Protein AF-A0A7S2I308-F1 (afdb_monomer_lite)

InterPro domains:
  IPR044669 Voltage-dependent anion channel-forming protein YneE/VCCN1/2-like [PF25539] (16-172)
  IPR044669 Voltage-dependent anion channel-forming protein YneE/VCCN1/2-like [PTHR33281] (12-213)

Structure (mmCIF, N/CA/C/O backbone):
data_AF-A0A7S2I308-F1
#
_entry.id   AF-A0A7S2I308-F1
#
loop_
_atom_site.group_PDB
_atom_site.id
_atom_site.type_symbol
_atom_site.label_atom_id
_atom_site.label_alt_id
_atom_site.label_comp_id
_atom_site.label_asym_id
_atom_site.label_entity_id
_atom_site.label_seq_id
_atom_site.pdbx_PDB_ins_code
_atom_site.Cartn_x
_atom_site.Cartn_y
_atom_site.Cartn_z
_atom_site.occupancy
_atom_site.B_iso_or_equiv
_atom_site.auth_seq_id
_atom_site.auth_comp_id
_atom_site.auth_asym_id
_atom_site.auth_atom_id
_atom_site.pdbx_PDB_model_num
ATOM 1 N N . GLY A 1 1 ? 11.525 -34.090 23.562 1.00 34.00 1 GLY A N 1
ATOM 2 C CA . GLY A 1 1 ? 12.255 -32.935 23.006 1.00 34.00 1 GLY A CA 1
ATOM 3 C C . GLY A 1 1 ? 11.486 -32.414 21.819 1.00 34.00 1 GLY A C 1
ATOM 4 O O . GLY A 1 1 ? 11.446 -33.087 20.801 1.00 34.00 1 GLY A O 1
ATOM 5 N N . ASN A 1 2 ? 10.771 -31.303 21.991 1.00 32.50 2 ASN A N 1
ATOM 6 C CA . ASN A 1 2 ? 9.805 -30.815 21.013 1.00 32.50 2 ASN A CA 1
ATOM 7 C C . ASN A 1 2 ? 10.518 -29.927 19.987 1.00 32.50 2 ASN A C 1
ATOM 9 O O . ASN A 1 2 ? 11.121 -28.916 20.347 1.00 32.50 2 ASN A O 1
ATOM 13 N N . ALA A 1 3 ? 10.482 -30.349 18.725 1.00 35.84 3 ALA A N 1
ATOM 14 C CA . ALA A 1 3 ? 11.092 -29.663 17.601 1.00 35.84 3 ALA A CA 1
ATOM 15 C C . ALA A 1 3 ? 10.511 -28.249 17.472 1.00 35.84 3 ALA A C 1
ATOM 17 O O . ALA A 1 3 ? 9.335 -28.055 17.156 1.00 35.84 3 ALA A O 1
ATOM 18 N N . ALA A 1 4 ? 11.359 -27.256 17.726 1.00 41.41 4 ALA A N 1
ATOM 19 C CA . ALA A 1 4 ? 11.056 -25.859 17.502 1.00 41.41 4 ALA A CA 1
ATOM 20 C C . ALA A 1 4 ? 10.667 -25.653 16.029 1.00 41.41 4 ALA A C 1
ATOM 22 O O . ALA A 1 4 ? 11.507 -25.709 15.129 1.00 41.41 4 ALA A O 1
ATOM 23 N N . LYS A 1 5 ? 9.377 -25.392 15.792 1.00 41.53 5 LYS A N 1
ATOM 24 C CA . LYS A 1 5 ? 8.867 -24.747 14.579 1.00 41.53 5 LYS A CA 1
ATOM 25 C C . LYS A 1 5 ? 9.616 -23.422 14.416 1.00 41.53 5 LYS A C 1
ATOM 27 O O . LYS A 1 5 ? 9.233 -22.404 14.987 1.00 41.53 5 LYS A O 1
ATOM 32 N N . LYS A 1 6 ? 10.714 -23.439 13.657 1.00 41.88 6 LYS A N 1
ATOM 33 C CA . LYS A 1 6 ? 11.374 -22.228 13.170 1.00 41.88 6 LYS A CA 1
ATOM 34 C C . LYS A 1 6 ? 10.398 -21.532 12.231 1.00 41.88 6 LYS A C 1
ATOM 36 O O . LYS A 1 6 ? 10.214 -21.926 11.082 1.00 41.88 6 LYS A O 1
ATOM 41 N N . ASN A 1 7 ? 9.742 -20.510 12.760 1.00 39.44 7 ASN A N 1
ATOM 42 C CA . ASN A 1 7 ? 9.013 -19.529 11.982 1.00 39.44 7 ASN A CA 1
ATOM 43 C C . ASN A 1 7 ? 10.009 -18.910 10.991 1.00 39.44 7 ASN A C 1
ATOM 45 O O . ASN A 1 7 ? 10.912 -18.182 11.396 1.00 39.44 7 ASN A O 1
ATOM 49 N N . ASN A 1 8 ? 9.874 -19.240 9.704 1.00 42.00 8 ASN A N 1
ATOM 50 C CA . ASN A 1 8 ? 10.641 -18.664 8.596 1.00 42.00 8 ASN A CA 1
ATOM 51 C C . ASN A 1 8 ? 10.248 -17.192 8.375 1.00 42.00 8 ASN A C 1
ATOM 53 O O . ASN A 1 8 ? 9.731 -16.819 7.324 1.00 42.00 8 ASN A O 1
ATOM 57 N N . PHE A 1 9 ? 10.483 -16.338 9.368 1.00 43.41 9 PHE A N 1
ATOM 58 C CA . PHE A 1 9 ? 10.532 -14.903 9.151 1.00 43.41 9 PHE A CA 1
ATOM 59 C C . PHE A 1 9 ? 11.910 -14.604 8.555 1.00 43.41 9 PHE A C 1
ATOM 61 O O . PHE A 1 9 ? 12.908 -14.518 9.267 1.00 43.41 9 PHE A O 1
ATOM 68 N N . LYS A 1 10 ? 11.989 -14.560 7.220 1.00 55.00 10 LYS A N 1
ATOM 69 C CA . LYS A 1 10 ? 13.212 -14.188 6.500 1.00 55.00 10 LYS A CA 1
ATOM 70 C C . LYS A 1 10 ? 13.499 -12.707 6.752 1.00 55.00 10 LYS A C 1
ATOM 72 O O . LYS A 1 10 ? 13.034 -11.849 6.010 1.00 55.00 10 LYS A O 1
ATOM 77 N N . GLY A 1 11 ? 14.239 -12.428 7.821 1.00 51.34 11 GLY A N 1
ATOM 78 C CA . GLY A 1 11 ? 14.855 -11.126 8.048 1.00 51.34 11 GLY A CA 1
ATOM 79 C C . GLY A 1 11 ? 15.839 -10.805 6.923 1.00 51.34 11 GLY A C 1
ATOM 80 O O . GLY A 1 11 ? 16.519 -11.695 6.406 1.00 51.34 11 GLY A O 1
ATOM 81 N N . TYR A 1 12 ? 15.881 -9.538 6.520 1.00 53.44 12 TYR A N 1
ATOM 82 C CA . TYR A 1 12 ? 16.813 -9.029 5.521 1.00 53.44 12 TYR A CA 1
ATOM 83 C C . TYR A 1 12 ? 18.257 -9.274 5.991 1.00 53.44 12 TYR A C 1
ATOM 85 O O . TYR A 1 12 ? 18.688 -8.738 7.008 1.00 53.44 12 TYR A O 1
ATOM 93 N N . SER A 1 13 ? 18.997 -10.127 5.280 1.00 57.09 13 SER A N 1
ATOM 94 C CA . SER A 1 13 ? 20.415 -10.369 5.551 1.00 57.09 13 SER A CA 1
ATOM 95 C C . SER A 1 13 ? 21.241 -9.338 4.784 1.00 57.09 13 SER A C 1
ATOM 97 O O . SER A 1 13 ? 21.327 -9.406 3.558 1.00 57.09 13 SER A O 1
ATOM 99 N N . HIS A 1 14 ? 21.855 -8.392 5.500 1.00 63.22 14 HIS A N 1
ATOM 100 C CA . HIS A 1 14 ? 22.685 -7.327 4.917 1.00 63.22 14 HIS A CA 1
ATOM 101 C C . HIS A 1 14 ? 23.893 -7.853 4.116 1.00 63.22 14 HIS A C 1
ATOM 103 O O . HIS A 1 14 ? 24.395 -7.144 3.251 1.00 63.22 14 HIS A O 1
ATOM 109 N N . GLY A 1 15 ? 24.334 -9.095 4.360 1.00 73.06 15 GLY A N 1
ATOM 110 C CA . GLY A 1 15 ? 25.498 -9.691 3.691 1.00 73.06 15 GLY A CA 1
ATOM 111 C C . GLY A 1 15 ? 25.221 -10.323 2.323 1.00 73.06 15 GLY A C 1
ATOM 112 O O . GLY A 1 15 ? 26.154 -10.522 1.558 1.00 73.06 15 GLY A O 1
ATOM 113 N N . ASN A 1 16 ? 23.959 -10.613 1.979 1.00 72.44 16 ASN A N 1
ATOM 114 C CA . ASN A 1 16 ? 23.612 -11.423 0.802 1.00 72.44 16 ASN A CA 1
ATOM 115 C C . ASN A 1 16 ? 22.559 -10.748 -0.095 1.00 72.44 16 ASN A C 1
ATOM 117 O O . ASN A 1 16 ? 21.581 -11.385 -0.503 1.00 72.44 16 ASN A O 1
ATOM 121 N N . TRP A 1 17 ? 22.754 -9.469 -0.439 1.00 74.69 17 TRP A N 1
ATOM 122 C CA . TRP A 1 17 ? 21.836 -8.695 -1.296 1.00 74.69 17 TRP A CA 1
ATOM 123 C C . TRP A 1 17 ? 21.507 -9.405 -2.624 1.00 74.69 17 TRP A C 1
ATOM 125 O O . TRP A 1 17 ? 20.368 -9.367 -3.090 1.00 74.69 17 TRP A O 1
ATOM 135 N N . PHE A 1 18 ? 22.466 -10.151 -3.179 1.00 74.00 18 PHE A N 1
ATOM 136 C CA . PHE A 1 18 ? 22.312 -10.908 -4.423 1.00 74.00 18 PHE A CA 1
ATOM 137 C C . PHE A 1 18 ? 21.207 -11.980 -4.350 1.00 74.00 18 PHE A C 1
ATOM 139 O O . PHE A 1 18 ? 20.508 -12.256 -5.327 1.00 74.00 18 PHE A O 1
ATOM 146 N N . THR A 1 19 ? 20.982 -12.562 -3.167 1.00 70.88 19 THR A N 1
ATOM 147 C CA . THR A 1 19 ? 19.913 -13.552 -2.963 1.00 70.88 19 THR A CA 1
ATOM 148 C C . THR A 1 19 ? 18.521 -12.918 -2.973 1.00 70.88 19 THR A C 1
ATOM 150 O O . THR A 1 19 ? 17.576 -13.532 -3.475 1.00 70.88 19 THR A O 1
ATOM 153 N N . SER A 1 20 ? 18.398 -11.678 -2.489 1.00 73.12 20 SER A N 1
ATOM 154 C CA . SER A 1 20 ? 17.163 -10.886 -2.541 1.00 73.12 20 SER A CA 1
ATOM 155 C C . SER A 1 20 ? 16.833 -10.477 -3.975 1.00 73.12 20 SER A C 1
ATOM 157 O O . SER A 1 20 ? 15.694 -10.621 -4.419 1.00 73.12 20 SER A O 1
ATOM 159 N N . VAL A 1 21 ? 17.852 -10.063 -4.731 1.00 71.75 21 VAL A N 1
ATOM 160 C CA . VAL A 1 21 ? 17.753 -9.723 -6.157 1.00 71.75 21 VAL A CA 1
ATOM 161 C C . VAL A 1 21 ? 17.217 -10.909 -6.959 1.00 71.75 21 VAL A C 1
ATOM 163 O O . VAL A 1 21 ? 16.192 -10.793 -7.629 1.00 71.75 21 VAL A O 1
ATOM 166 N N . ARG A 1 22 ? 17.803 -12.101 -6.793 1.00 68.75 22 ARG A N 1
ATOM 167 C CA . ARG A 1 22 ? 17.329 -13.332 -7.452 1.00 68.75 22 ARG A CA 1
ATOM 168 C C . ARG A 1 22 ? 15.869 -13.689 -7.133 1.00 68.75 22 ARG A C 1
ATOM 170 O O . ARG A 1 22 ? 15.250 -14.421 -7.900 1.00 68.75 22 ARG A O 1
ATOM 177 N N . TRP A 1 23 ? 15.310 -13.207 -6.023 1.00 65.31 23 TRP A N 1
ATOM 178 C CA . TRP A 1 23 ? 13.914 -13.446 -5.642 1.00 65.31 23 TRP A CA 1
ATOM 179 C C . TRP A 1 23 ? 12.935 -12.468 -6.296 1.00 65.31 23 TRP A C 1
ATOM 181 O O . TRP A 1 23 ? 11.872 -12.894 -6.746 1.00 65.31 23 TRP A O 1
ATOM 191 N N . ILE A 1 24 ? 13.311 -11.189 -6.403 1.00 67.31 24 ILE A N 1
ATOM 192 C CA . ILE A 1 24 ? 12.550 -10.157 -7.135 1.00 67.31 24 ILE A CA 1
ATOM 193 C C . ILE A 1 24 ? 12.378 -10.575 -8.601 1.00 67.31 24 ILE A C 1
ATOM 195 O O . ILE A 1 24 ? 11.322 -10.399 -9.204 1.00 67.31 24 ILE A O 1
ATOM 199 N N . PHE A 1 25 ? 13.394 -11.244 -9.134 1.00 64.31 25 PHE A N 1
ATOM 200 C CA . PHE A 1 25 ? 13.426 -11.757 -10.489 1.00 64.31 25 PHE A CA 1
ATOM 201 C C . PHE A 1 25 ? 12.743 -13.129 -10.686 1.00 64.31 25 PHE A C 1
ATOM 203 O O . PHE A 1 25 ? 12.893 -13.732 -11.733 1.00 64.31 25 PHE A O 1
ATOM 210 N N . LYS A 1 26 ? 11.962 -13.683 -9.750 1.00 62.28 26 LYS A N 1
ATOM 211 C CA . LYS A 1 26 ? 11.256 -14.965 -10.008 1.00 62.28 26 LYS A CA 1
ATOM 212 C C . LYS A 1 26 ? 9.943 -14.847 -10.800 1.00 62.28 26 LYS A C 1
ATOM 214 O O . LYS A 1 26 ? 9.361 -15.873 -11.137 1.00 62.28 26 LYS A O 1
ATOM 219 N N . GLY A 1 27 ? 9.457 -13.636 -11.072 1.00 67.31 27 GLY A N 1
ATOM 220 C CA . GLY A 1 27 ? 8.203 -13.405 -11.805 1.00 67.31 27 GLY A CA 1
ATOM 221 C C . GLY A 1 27 ? 8.366 -13.273 -13.325 1.00 67.31 27 GLY A C 1
ATOM 222 O O . GLY A 1 27 ? 9.480 -13.225 -13.843 1.00 67.31 27 GLY A O 1
ATOM 223 N N . ALA A 1 28 ? 7.241 -13.106 -14.032 1.00 65.12 28 ALA A N 1
ATOM 224 C CA . ALA A 1 28 ? 7.176 -12.851 -15.482 1.00 65.12 28 ALA A CA 1
ATOM 225 C C . ALA A 1 28 ? 7.994 -11.621 -15.951 1.00 65.12 28 ALA A C 1
ATOM 227 O O . ALA A 1 28 ? 8.351 -11.500 -17.123 1.00 65.12 28 ALA A O 1
ATOM 228 N N . GLY A 1 29 ? 8.341 -10.713 -15.032 1.00 69.56 29 GLY A N 1
ATOM 229 C CA . GLY A 1 29 ? 9.236 -9.588 -15.314 1.00 69.56 29 GLY A CA 1
ATOM 230 C C . GLY A 1 29 ? 10.674 -10.009 -15.639 1.00 69.56 29 GLY A C 1
ATOM 231 O O . GLY A 1 29 ? 11.309 -9.374 -16.475 1.00 69.56 29 GLY A O 1
ATOM 232 N N . LEU A 1 30 ? 11.187 -11.100 -15.053 1.00 73.81 30 LEU A N 1
ATOM 233 C CA . LEU A 1 30 ? 12.527 -11.593 -15.393 1.00 73.81 30 LEU A CA 1
ATOM 234 C C . LEU A 1 30 ? 12.551 -12.214 -16.782 1.00 73.81 30 LEU A C 1
ATOM 236 O O . LEU A 1 30 ? 13.504 -11.986 -17.517 1.00 73.81 30 LEU A O 1
ATOM 240 N N . THR A 1 31 ? 11.519 -12.969 -17.162 1.00 76.50 31 THR A N 1
ATOM 241 C CA . THR A 1 31 ? 11.445 -13.518 -18.520 1.00 76.50 31 THR A CA 1
ATOM 242 C C . THR A 1 31 ? 11.446 -12.394 -19.551 1.00 76.50 31 THR A C 1
ATOM 244 O O . THR A 1 31 ? 12.198 -12.471 -20.512 1.00 76.50 31 THR A O 1
ATOM 247 N N . ALA A 1 32 ? 10.715 -11.301 -19.311 1.00 80.12 32 ALA A N 1
ATOM 248 C CA . ALA A 1 32 ? 10.757 -10.131 -20.186 1.00 80.12 32 ALA A CA 1
ATOM 249 C C . ALA A 1 32 ? 12.148 -9.469 -20.216 1.00 80.12 32 ALA A C 1
ATOM 251 O O . ALA A 1 32 ? 12.656 -9.166 -21.290 1.00 80.12 32 ALA A O 1
ATOM 252 N N . PHE A 1 33 ? 12.797 -9.295 -19.060 1.00 84.44 33 PHE A N 1
ATOM 253 C CA . PHE A 1 33 ? 14.132 -8.693 -18.984 1.00 84.44 33 PHE A CA 1
ATOM 254 C C . PHE A 1 33 ? 15.206 -9.541 -19.682 1.00 84.44 33 PHE A C 1
ATOM 256 O O . PHE A 1 33 ? 16.031 -9.004 -20.414 1.00 84.44 33 PHE A O 1
ATOM 263 N N . ILE A 1 34 ? 15.169 -10.867 -19.507 1.00 85.88 34 ILE A N 1
ATOM 264 C CA . ILE A 1 34 ? 16.072 -11.802 -20.193 1.00 85.88 34 ILE A CA 1
ATOM 265 C C . ILE A 1 34 ? 15.831 -11.763 -21.702 1.00 85.88 34 ILE A C 1
ATOM 267 O O . ILE A 1 34 ? 16.797 -11.731 -22.453 1.00 85.88 34 ILE A O 1
ATOM 271 N N . LEU A 1 35 ? 14.573 -11.738 -22.153 1.00 86.81 35 LEU A N 1
ATOM 272 C CA . LEU A 1 35 ? 14.248 -11.678 -23.581 1.00 86.81 35 LEU A CA 1
ATOM 273 C C . LEU A 1 35 ? 14.733 -10.374 -24.224 1.00 86.81 35 LEU A C 1
ATOM 275 O O . LEU A 1 35 ? 15.360 -10.417 -25.278 1.00 86.81 35 LEU A O 1
ATOM 279 N N . VAL A 1 36 ? 14.501 -9.227 -23.577 1.00 88.94 36 VAL A N 1
ATOM 280 C CA . VAL A 1 36 ? 15.001 -7.929 -24.057 1.00 88.94 36 VAL A CA 1
ATOM 281 C C . VAL A 1 36 ? 16.530 -7.908 -24.051 1.00 88.94 36 VAL A C 1
ATOM 283 O O . VAL A 1 36 ? 17.137 -7.509 -25.040 1.00 88.94 36 VAL A O 1
ATOM 286 N N . GLY A 1 37 ? 17.162 -8.394 -22.979 1.00 89.88 37 GLY A N 1
ATOM 287 C CA . GLY A 1 37 ? 18.619 -8.490 -22.891 1.00 89.88 37 GLY A CA 1
ATOM 288 C C . GLY A 1 37 ? 19.222 -9.399 -23.966 1.00 89.88 37 GLY A C 1
ATOM 289 O O . GLY A 1 37 ? 20.216 -9.033 -24.587 1.00 89.88 37 GLY A O 1
ATOM 290 N N . ALA A 1 38 ? 18.600 -10.548 -24.237 1.00 91.19 38 ALA A N 1
ATOM 291 C CA . ALA A 1 38 ? 19.016 -11.469 -25.291 1.00 91.19 38 ALA A CA 1
ATOM 292 C C . ALA A 1 38 ? 18.856 -10.854 -26.687 1.00 91.19 38 ALA A C 1
ATOM 294 O O . ALA A 1 38 ? 19.737 -11.021 -27.524 1.00 91.19 38 ALA A O 1
ATOM 295 N N . LEU A 1 39 ? 17.774 -10.108 -26.928 1.00 93.00 39 LEU A N 1
ATOM 296 C CA . LEU A 1 39 ? 17.555 -9.393 -28.185 1.00 93.00 39 LEU A CA 1
ATOM 297 C C . LEU A 1 39 ? 18.613 -8.309 -28.409 1.00 93.00 39 LEU A C 1
ATOM 299 O O . LEU A 1 39 ? 19.152 -8.209 -29.508 1.00 93.00 39 LEU A O 1
ATOM 303 N N . VAL A 1 40 ? 18.949 -7.533 -27.374 1.00 92.69 40 VAL A N 1
ATOM 304 C CA . VAL A 1 40 ? 20.021 -6.529 -27.446 1.0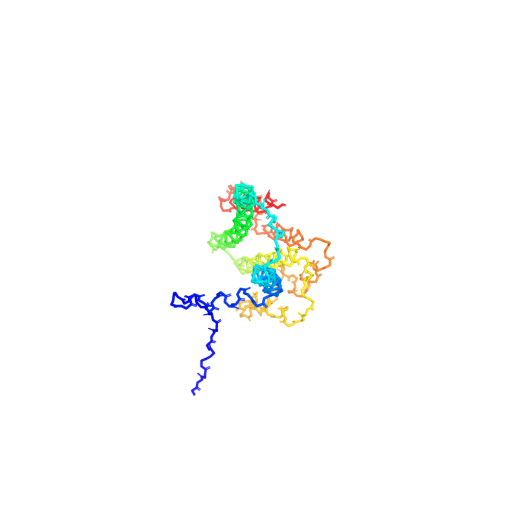0 92.69 40 VAL A CA 1
ATOM 305 C C . VAL A 1 40 ? 21.363 -7.204 -27.712 1.00 92.69 40 VAL A C 1
ATOM 307 O O . VAL A 1 40 ? 22.065 -6.802 -28.631 1.00 92.69 40 VAL A O 1
ATOM 310 N N . ALA A 1 41 ? 21.697 -8.268 -26.977 1.00 92.69 41 ALA A N 1
ATOM 311 C CA . ALA A 1 41 ? 22.933 -9.015 -27.198 1.00 92.69 41 ALA A CA 1
ATOM 312 C C . ALA A 1 41 ? 23.007 -9.597 -28.621 1.00 92.69 41 ALA A C 1
ATOM 314 O O . ALA A 1 41 ? 24.058 -9.532 -29.259 1.00 92.69 41 ALA A O 1
ATOM 315 N N . TYR A 1 42 ? 21.891 -10.113 -29.141 1.00 93.56 42 TYR A N 1
ATOM 316 C CA . TYR A 1 42 ? 21.788 -10.603 -30.513 1.00 93.56 42 TYR A CA 1
ATOM 317 C C . TYR A 1 42 ? 22.023 -9.483 -31.535 1.00 93.56 42 TYR A C 1
ATOM 319 O O . TYR A 1 42 ? 22.846 -9.649 -32.434 1.00 93.56 42 TYR A O 1
ATOM 327 N N . ALA A 1 43 ? 21.379 -8.324 -31.366 1.00 89.44 43 ALA A N 1
ATOM 328 C CA . ALA A 1 43 ? 21.561 -7.163 -32.234 1.00 89.44 43 ALA A CA 1
ATOM 329 C C . ALA A 1 43 ? 23.014 -6.656 -32.226 1.00 89.44 43 ALA A C 1
ATOM 331 O O . ALA A 1 43 ? 23.594 -6.459 -33.290 1.00 89.44 43 ALA A O 1
ATOM 332 N N . THR A 1 44 ? 23.638 -6.528 -31.049 1.00 88.38 44 THR A N 1
ATOM 333 C CA . THR A 1 44 ? 25.054 -6.146 -30.932 1.00 88.38 44 THR A CA 1
ATOM 334 C C . THR A 1 44 ? 25.966 -7.162 -31.617 1.00 88.38 44 THR A C 1
ATOM 336 O O . THR A 1 44 ? 26.878 -6.781 -32.344 1.00 88.38 44 THR A O 1
ATOM 339 N N . THR A 1 45 ? 25.706 -8.460 -31.435 1.00 89.25 45 THR A N 1
ATOM 340 C CA . THR A 1 45 ? 26.499 -9.520 -32.077 1.00 89.25 45 THR A CA 1
ATOM 341 C C . THR A 1 45 ? 26.393 -9.457 -33.602 1.00 89.25 45 THR A C 1
ATOM 343 O O . THR A 1 45 ? 27.402 -9.593 -34.287 1.00 89.25 45 THR A O 1
ATOM 346 N N . LEU A 1 46 ? 25.198 -9.200 -34.146 1.00 87.31 46 LEU A N 1
ATOM 347 C CA . LEU A 1 46 ? 25.007 -9.016 -35.587 1.00 87.31 46 LEU A CA 1
ATOM 348 C C . LEU A 1 46 ? 25.781 -7.809 -36.126 1.00 87.31 46 LEU A C 1
ATOM 350 O O . LEU A 1 46 ? 26.410 -7.926 -37.174 1.00 87.31 46 LEU A O 1
ATOM 354 N N . VAL A 1 47 ? 25.763 -6.680 -35.412 1.00 85.19 47 VAL A N 1
ATOM 355 C CA . VAL A 1 47 ? 26.524 -5.480 -35.799 1.00 85.19 47 VAL A CA 1
ATOM 356 C C . VAL A 1 47 ? 28.023 -5.787 -35.851 1.00 85.19 47 VAL A C 1
ATOM 358 O O . VAL A 1 47 ? 28.659 -5.497 -36.860 1.00 85.19 47 VAL A O 1
ATOM 361 N N . LEU A 1 48 ? 28.564 -6.463 -34.830 1.00 85.44 48 LEU A N 1
ATOM 362 C CA . LEU A 1 48 ? 29.975 -6.870 -34.803 1.00 85.44 48 LEU A CA 1
ATOM 363 C C . LEU A 1 48 ? 30.338 -7.811 -35.964 1.00 85.44 48 LEU A C 1
ATOM 365 O O . LEU A 1 48 ? 31.399 -7.673 -36.566 1.00 85.44 48 LEU A O 1
ATOM 369 N N . ILE A 1 49 ? 29.461 -8.762 -36.306 1.00 86.81 49 ILE A N 1
ATOM 370 C CA . ILE A 1 49 ? 29.680 -9.682 -37.435 1.00 86.81 49 ILE A CA 1
ATOM 371 C C . ILE A 1 49 ? 29.702 -8.921 -38.771 1.00 86.81 49 ILE A C 1
ATOM 373 O O . ILE A 1 49 ? 30.563 -9.187 -39.607 1.00 86.81 49 ILE A O 1
ATOM 377 N N . VAL A 1 50 ? 28.787 -7.967 -38.975 1.00 84.31 50 VAL A N 1
ATOM 378 C CA . VAL A 1 50 ? 28.739 -7.135 -40.193 1.00 84.31 50 VAL A CA 1
ATOM 379 C C . VAL A 1 50 ? 29.992 -6.265 -40.325 1.00 84.31 50 VAL A C 1
ATOM 381 O O . VAL A 1 50 ? 30.519 -6.126 -41.429 1.00 84.31 50 VAL A O 1
ATOM 384 N N . GLU A 1 51 ? 30.500 -5.735 -39.211 1.00 80.06 51 GLU A N 1
ATOM 385 C CA . GLU A 1 51 ? 31.725 -4.931 -39.177 1.00 80.06 51 GLU A CA 1
ATOM 386 C C . GLU A 1 51 ? 32.969 -5.759 -39.548 1.00 80.06 51 GLU A C 1
ATOM 388 O O . GLU A 1 51 ? 33.795 -5.308 -40.339 1.00 80.06 51 GLU A O 1
ATOM 393 N N . ILE A 1 52 ? 33.065 -7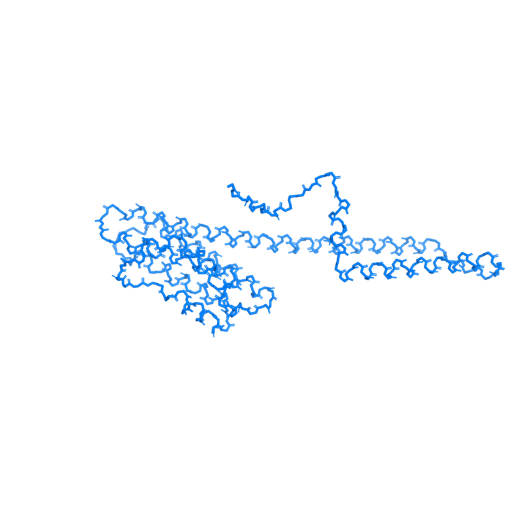.010 -39.075 1.00 82.25 52 ILE A N 1
ATOM 394 C CA . ILE A 1 52 ? 34.170 -7.932 -39.409 1.00 82.25 52 ILE A CA 1
ATOM 395 C C . ILE A 1 52 ? 34.137 -8.369 -40.884 1.00 82.25 52 ILE A C 1
ATOM 397 O O . ILE A 1 52 ? 35.189 -8.549 -41.494 1.00 82.25 52 ILE A O 1
ATOM 401 N N . ILE A 1 53 ? 32.947 -8.539 -41.473 1.00 82.75 53 ILE A N 1
ATOM 402 C CA . ILE A 1 53 ? 32.776 -8.963 -42.878 1.00 82.75 53 ILE A CA 1
ATOM 403 C C . ILE A 1 53 ? 33.118 -7.826 -43.869 1.00 82.75 53 ILE A C 1
ATOM 405 O O . ILE A 1 53 ? 33.243 -8.069 -45.068 1.00 82.75 53 ILE A O 1
ATOM 409 N N . GLY A 1 54 ? 33.341 -6.596 -43.389 1.00 70.75 54 GLY A N 1
ATOM 410 C CA . GLY A 1 54 ? 33.817 -5.486 -44.219 1.00 70.75 54 GLY A CA 1
ATOM 411 C C . GLY A 1 54 ? 32.759 -4.929 -45.174 1.00 70.75 54 GLY A C 1
ATOM 412 O O . GLY A 1 54 ? 33.095 -4.374 -46.217 1.00 70.75 54 GLY A O 1
ATOM 413 N N . ALA A 1 55 ? 31.471 -5.075 -44.847 1.00 66.00 55 ALA A N 1
ATOM 414 C CA . ALA A 1 55 ? 30.401 -4.471 -45.632 1.00 66.00 55 ALA A CA 1
ATOM 415 C C . ALA A 1 55 ? 30.471 -2.935 -45.510 1.00 66.00 55 ALA A C 1
ATOM 417 O O . ALA A 1 55 ? 30.082 -2.370 -44.493 1.00 66.00 55 ALA A O 1
ATOM 418 N N . GLU A 1 56 ? 30.943 -2.250 -46.556 1.00 60.38 56 GLU A N 1
ATOM 419 C CA . GLU A 1 56 ? 31.209 -0.796 -46.605 1.00 60.38 56 GLU A CA 1
ATOM 420 C C . GLU A 1 56 ? 29.998 0.137 -46.371 1.00 60.38 56 GLU A C 1
ATOM 422 O O . GLU A 1 56 ? 30.115 1.357 -46.483 1.00 60.38 56 GLU A O 1
ATOM 427 N N . LYS A 1 57 ? 28.818 -0.375 -46.007 1.00 59.69 57 LYS A N 1
ATOM 428 C CA . LYS A 1 57 ? 27.682 0.475 -45.627 1.00 59.69 57 LYS A CA 1
ATOM 429 C C . LYS A 1 57 ? 27.805 0.913 -44.170 1.00 59.69 57 LYS A C 1
ATOM 431 O O . LYS A 1 57 ? 27.121 0.394 -43.290 1.00 59.69 57 LYS A O 1
ATOM 436 N N . ARG A 1 58 ? 28.649 1.920 -43.936 1.00 57.22 58 ARG A N 1
ATOM 437 C CA . ARG A 1 58 ? 28.613 2.726 -42.710 1.00 57.22 58 ARG A CA 1
ATOM 438 C C . ARG A 1 58 ? 27.303 3.507 -42.685 1.00 57.22 58 ARG A C 1
ATOM 440 O O . ARG A 1 58 ? 27.129 4.481 -43.409 1.00 57.22 58 ARG A O 1
ATOM 447 N N . VAL A 1 59 ? 26.349 3.041 -41.889 1.00 62.50 59 VAL A N 1
ATOM 448 C CA . VAL A 1 59 ? 25.246 3.893 -41.446 1.00 62.50 59 VAL A CA 1
ATOM 449 C C . VAL A 1 59 ? 25.802 4.680 -40.267 1.00 62.50 59 VAL A C 1
ATOM 451 O O . VAL A 1 59 ? 25.789 4.188 -39.141 1.00 62.50 59 VAL A O 1
ATOM 454 N N . ASP A 1 60 ? 26.353 5.862 -40.538 1.00 66.19 60 ASP A N 1
ATOM 455 C CA . ASP A 1 60 ? 26.807 6.778 -39.492 1.00 66.19 60 ASP A CA 1
ATOM 456 C C . ASP A 1 60 ? 25.574 7.335 -38.769 1.00 66.19 60 ASP A C 1
ATOM 458 O O . ASP A 1 60 ? 24.979 8.343 -39.148 1.00 66.19 60 ASP A O 1
ATOM 462 N N . LEU A 1 61 ? 25.133 6.608 -37.745 1.00 68.75 61 LEU A N 1
ATOM 463 C CA . LEU A 1 61 ? 24.224 7.137 -36.742 1.00 68.75 61 LEU A CA 1
ATOM 464 C C . LEU A 1 61 ? 25.041 8.054 -35.842 1.00 68.75 61 LEU A C 1
ATOM 466 O O . LEU A 1 61 ? 25.905 7.593 -35.096 1.00 68.75 61 LEU A O 1
ATOM 470 N N . ASP A 1 62 ? 24.759 9.348 -35.924 1.00 80.56 62 ASP A N 1
ATOM 471 C CA . ASP A 1 62 ? 25.421 10.326 -35.081 1.00 80.56 62 ASP A CA 1
ATOM 472 C C . ASP A 1 62 ? 25.155 10.018 -33.597 1.00 80.56 62 ASP A C 1
ATOM 474 O O . ASP A 1 62 ? 24.011 9.830 -33.157 1.00 80.56 62 ASP A O 1
ATOM 478 N N . THR A 1 63 ? 26.233 9.918 -32.822 1.00 84.69 63 THR A N 1
ATOM 479 C CA . THR A 1 63 ? 26.171 9.530 -31.405 1.00 84.69 63 THR A CA 1
ATOM 480 C C . THR A 1 63 ? 25.421 10.586 -30.592 1.00 84.69 63 THR A C 1
ATOM 482 O O . THR A 1 63 ? 24.730 10.245 -29.626 1.00 84.69 63 THR A O 1
ATOM 485 N N . ASP A 1 64 ? 25.452 11.841 -31.041 1.00 87.81 64 ASP A N 1
ATOM 486 C CA . ASP A 1 64 ? 24.767 12.968 -30.411 1.00 87.81 64 ASP A CA 1
ATOM 487 C C . ASP A 1 64 ? 23.247 12.760 -30.346 1.00 87.81 64 ASP A C 1
ATOM 489 O O . ASP A 1 64 ? 22.616 13.035 -29.319 1.00 87.81 64 ASP A O 1
ATOM 493 N N . VAL A 1 65 ? 22.652 12.168 -31.389 1.00 88.88 65 VAL A N 1
ATOM 494 C CA . VAL A 1 65 ? 21.216 11.838 -31.411 1.00 88.88 65 VAL A CA 1
ATOM 495 C C . VAL A 1 65 ? 20.887 10.777 -30.359 1.00 88.88 65 VAL A C 1
ATOM 497 O O . VAL A 1 65 ? 19.885 10.888 -29.648 1.00 88.88 65 VAL A O 1
ATOM 500 N N . SER A 1 66 ? 21.745 9.765 -30.209 1.00 87.94 66 SER A N 1
ATOM 501 C CA . SER A 1 66 ? 21.555 8.694 -29.221 1.00 87.94 66 SER A CA 1
ATOM 502 C C . SER A 1 66 ? 21.685 9.208 -27.785 1.00 87.94 66 SER A C 1
ATOM 504 O O . SER A 1 66 ? 20.893 8.822 -26.921 1.00 87.94 66 SER A O 1
ATOM 506 N N . ILE A 1 67 ? 22.633 10.116 -27.527 1.00 93.19 67 ILE A N 1
ATOM 507 C CA . ILE A 1 67 ? 22.811 10.757 -26.216 1.00 93.19 67 ILE A CA 1
ATOM 508 C C . ILE A 1 67 ? 21.597 11.630 -25.880 1.00 93.19 67 ILE A C 1
ATOM 510 O O . ILE A 1 67 ? 21.064 11.529 -24.773 1.00 93.19 67 ILE A O 1
ATOM 514 N N . GLY A 1 68 ? 21.114 12.436 -26.832 1.00 94.31 68 GLY A N 1
ATOM 515 C CA . GLY A 1 68 ? 19.922 13.267 -26.649 1.00 94.31 68 GLY A CA 1
ATOM 516 C C . GLY A 1 68 ? 18.676 12.437 -26.326 1.00 94.31 68 GLY A C 1
ATOM 517 O O . GLY A 1 68 ? 17.990 12.698 -25.335 1.00 94.31 68 GLY A O 1
ATOM 518 N N . LEU A 1 69 ? 18.424 11.376 -27.101 1.00 93.50 69 LEU A N 1
ATOM 519 C CA . LEU A 1 69 ? 17.303 10.460 -26.862 1.00 93.50 69 LEU A CA 1
ATOM 520 C C . LEU A 1 69 ? 17.428 9.726 -25.520 1.00 93.50 69 LEU A C 1
ATOM 522 O O . LEU A 1 69 ? 16.444 9.626 -24.781 1.00 93.50 69 LEU A O 1
ATOM 526 N N . GLY A 1 70 ? 18.627 9.251 -25.174 1.00 93.44 70 GLY A N 1
ATOM 527 C CA . GLY A 1 70 ? 18.904 8.609 -23.888 1.00 93.44 70 GLY A CA 1
ATOM 528 C C . GLY A 1 70 ? 18.673 9.548 -22.703 1.00 93.44 70 GLY A C 1
ATOM 529 O O . GLY A 1 70 ? 18.038 9.159 -21.721 1.00 93.44 70 GLY A O 1
ATOM 530 N N . GLY A 1 71 ? 19.108 10.805 -22.820 1.00 96.19 71 GLY A N 1
ATOM 531 C CA . GLY A 1 71 ? 18.883 11.849 -21.823 1.00 96.19 71 GLY A CA 1
ATOM 532 C C . GLY A 1 71 ? 17.398 12.155 -21.618 1.00 96.19 71 GLY A C 1
ATOM 533 O O . GLY A 1 71 ? 16.918 12.152 -20.482 1.00 96.19 71 GLY A O 1
ATOM 534 N N . CYS A 1 72 ? 16.640 12.337 -22.705 1.00 96.69 72 CYS A N 1
ATOM 535 C CA . CYS A 1 72 ? 15.191 12.541 -22.631 1.00 96.69 72 CYS A CA 1
ATOM 536 C C . CYS A 1 72 ? 14.476 11.346 -21.981 1.00 96.69 72 CYS A C 1
ATOM 538 O O . CYS A 1 72 ? 13.636 11.541 -21.101 1.00 96.69 72 CYS A O 1
ATOM 540 N N . MET A 1 73 ? 14.834 10.112 -22.353 1.00 96.56 73 MET A N 1
ATOM 541 C CA . MET A 1 73 ? 14.269 8.897 -21.751 1.00 96.56 73 MET A CA 1
ATOM 542 C C . MET A 1 73 ? 14.576 8.796 -20.253 1.00 96.56 73 MET A C 1
ATOM 544 O O . MET A 1 73 ? 13.679 8.491 -19.463 1.00 96.56 73 MET A O 1
ATOM 548 N N . ALA A 1 74 ? 15.812 9.093 -19.840 1.00 96.25 74 ALA A N 1
ATOM 549 C CA . ALA A 1 74 ? 16.212 9.088 -18.434 1.00 96.25 74 ALA A CA 1
ATOM 550 C C . ALA A 1 74 ? 15.439 10.135 -17.616 1.00 96.25 74 ALA A C 1
ATOM 552 O O . ALA A 1 74 ? 14.942 9.830 -16.530 1.00 96.25 74 ALA A O 1
ATOM 553 N N . LEU A 1 75 ? 15.269 11.342 -18.162 1.00 96.31 75 LEU A N 1
ATOM 554 C CA . LEU A 1 75 ? 14.490 12.410 -17.538 1.00 96.31 75 LEU A CA 1
ATOM 555 C C . LEU A 1 75 ? 13.011 12.016 -17.388 1.00 96.31 75 LEU A C 1
ATOM 557 O O . LEU A 1 75 ? 12.431 12.140 -16.307 1.00 96.31 75 LEU A O 1
ATOM 561 N N . MET A 1 76 ? 12.399 11.491 -18.455 1.00 96.12 76 MET A N 1
ATOM 562 C CA . MET A 1 76 ? 11.012 11.018 -18.420 1.00 96.12 76 MET A CA 1
ATOM 563 C C . MET A 1 76 ? 10.824 9.892 -17.399 1.00 96.12 76 MET A C 1
ATOM 565 O O . MET A 1 76 ? 9.826 9.874 -16.671 1.00 96.12 76 MET A O 1
ATOM 569 N N . LEU A 1 77 ? 11.784 8.966 -17.315 1.00 96.00 77 LEU A N 1
ATOM 570 C CA . LEU A 1 77 ? 11.769 7.895 -16.327 1.00 96.00 77 LEU A CA 1
ATOM 571 C C . LEU A 1 77 ? 11.874 8.451 -14.903 1.00 96.00 77 LEU A C 1
ATOM 573 O O . LEU A 1 77 ? 11.109 8.022 -14.042 1.00 96.00 77 LEU A O 1
ATOM 577 N N . ALA A 1 78 ? 12.747 9.432 -14.658 1.00 95.62 78 ALA A N 1
ATOM 578 C CA . ALA A 1 78 ? 12.885 10.071 -13.352 1.00 95.62 78 ALA A CA 1
ATOM 579 C C . ALA A 1 78 ? 11.564 10.706 -12.887 1.00 95.62 78 ALA A C 1
ATOM 581 O O . ALA A 1 78 ? 11.113 10.455 -11.767 1.00 95.62 78 ALA A O 1
ATOM 582 N N . PHE A 1 79 ? 10.879 11.450 -13.762 1.00 96.38 79 PHE A N 1
ATOM 583 C CA . PHE A 1 79 ? 9.566 12.013 -13.434 1.00 96.38 79 PHE A CA 1
ATOM 584 C C . PHE A 1 79 ? 8.511 10.933 -13.171 1.00 96.38 79 PHE A C 1
ATOM 586 O O . PHE A 1 79 ? 7.758 11.035 -12.200 1.00 96.38 79 PHE A O 1
ATOM 593 N N . ARG A 1 80 ? 8.474 9.861 -13.975 1.00 94.06 80 ARG A N 1
ATOM 594 C CA . ARG A 1 80 ? 7.543 8.744 -13.740 1.00 94.06 80 ARG A CA 1
ATOM 595 C C . ARG A 1 80 ? 7.810 8.022 -12.424 1.00 94.06 80 ARG A C 1
ATOM 597 O O . ARG A 1 80 ? 6.854 7.684 -11.725 1.00 94.06 80 ARG A O 1
ATOM 604 N N . LEU A 1 81 ? 9.076 7.795 -12.081 1.00 95.50 81 LEU A N 1
ATOM 605 C CA . LEU A 1 81 ? 9.465 7.148 -10.829 1.00 95.50 81 LEU A CA 1
ATOM 606 C C . LEU A 1 81 ? 9.023 7.976 -9.621 1.00 95.50 81 LEU A C 1
ATOM 608 O O . LEU A 1 81 ? 8.456 7.406 -8.691 1.00 95.50 81 LEU A O 1
ATOM 612 N N . ASN A 1 82 ? 9.184 9.301 -9.670 1.00 95.75 82 ASN A N 1
ATOM 613 C CA . ASN A 1 82 ? 8.731 10.195 -8.602 1.00 95.75 82 ASN A CA 1
ATOM 614 C C . ASN A 1 82 ? 7.217 10.090 -8.367 1.00 95.75 82 ASN A C 1
ATOM 616 O O . ASN A 1 82 ? 6.785 9.877 -7.237 1.00 95.75 82 ASN A O 1
ATOM 620 N N . VAL A 1 83 ? 6.404 10.141 -9.428 1.00 95.00 83 VAL A N 1
ATOM 621 C CA . VAL A 1 83 ? 4.939 10.017 -9.304 1.00 95.00 83 VAL A CA 1
ATOM 622 C C . VAL A 1 83 ? 4.533 8.642 -8.765 1.00 95.00 83 VAL A C 1
ATOM 624 O O . VAL A 1 83 ? 3.683 8.545 -7.878 1.00 95.00 83 VAL A O 1
ATOM 627 N N . CYS A 1 84 ? 5.143 7.565 -9.270 1.00 93.88 84 CYS A N 1
ATOM 628 C CA . CYS A 1 84 ? 4.864 6.210 -8.787 1.00 93.88 84 CYS A CA 1
ATOM 629 C C . CYS A 1 84 ? 5.235 6.049 -7.306 1.00 93.88 84 CYS A C 1
ATOM 631 O O . CYS A 1 84 ? 4.491 5.418 -6.555 1.00 93.88 84 CYS A O 1
ATOM 633 N N . TYR A 1 85 ? 6.353 6.645 -6.882 1.00 93.69 85 TYR A N 1
ATOM 634 C CA . TYR A 1 85 ? 6.799 6.624 -5.493 1.00 93.69 85 TYR A CA 1
ATOM 635 C C . TYR A 1 85 ? 5.838 7.384 -4.576 1.00 93.69 85 TYR A C 1
ATOM 637 O O . TYR A 1 85 ? 5.429 6.838 -3.552 1.00 93.69 85 TYR A O 1
ATOM 645 N N . SER A 1 86 ? 5.411 8.591 -4.962 1.00 95.19 86 SER A N 1
ATOM 646 C CA . SER A 1 86 ? 4.421 9.364 -4.204 1.00 95.19 86 SER A CA 1
ATOM 647 C C . SER A 1 86 ? 3.113 8.593 -4.024 1.00 95.19 86 SER A C 1
ATOM 649 O O . SER A 1 86 ? 2.631 8.489 -2.901 1.00 95.19 86 SER A O 1
ATOM 651 N N . ARG A 1 87 ? 2.586 7.964 -5.084 1.00 92.38 87 ARG A N 1
ATOM 652 C CA . ARG A 1 87 ? 1.361 7.141 -5.002 1.00 92.38 87 ARG A CA 1
ATOM 653 C C . ARG A 1 87 ? 1.535 5.905 -4.117 1.00 92.38 87 ARG A C 1
ATOM 655 O O . ARG A 1 87 ? 0.627 5.533 -3.377 1.00 92.38 87 ARG A O 1
ATOM 662 N N . TRP A 1 88 ? 2.696 5.253 -4.185 1.00 93.44 88 TRP A N 1
ATOM 663 C CA . TRP A 1 88 ? 3.006 4.118 -3.312 1.00 93.44 88 TRP A CA 1
ATOM 664 C C . TRP A 1 88 ? 3.081 4.543 -1.840 1.00 93.44 88 TRP A C 1
ATOM 666 O O . TRP A 1 88 ? 2.536 3.864 -0.965 1.00 93.44 88 TRP A O 1
ATOM 676 N N . TRP A 1 89 ? 3.720 5.683 -1.572 1.00 92.75 89 TRP A N 1
ATOM 677 C CA . TRP A 1 89 ? 3.828 6.245 -0.232 1.00 92.75 89 TRP A CA 1
ATOM 678 C C . TRP A 1 89 ? 2.469 6.678 0.322 1.00 92.75 89 TRP A C 1
ATOM 680 O O . TRP A 1 89 ? 2.150 6.358 1.466 1.00 92.75 89 TRP A O 1
ATOM 690 N N . GLU A 1 90 ? 1.647 7.332 -0.496 1.00 93.25 90 GLU A N 1
ATOM 691 C CA . GLU A 1 90 ? 0.275 7.716 -0.159 1.00 93.25 90 GLU A CA 1
ATOM 692 C C . GLU A 1 90 ? -0.559 6.492 0.238 1.00 93.25 90 GLU A C 1
ATOM 694 O O . GLU A 1 90 ? -1.149 6.468 1.319 1.00 93.25 90 GLU A O 1
ATOM 699 N N . GLY A 1 91 ? -0.513 5.418 -0.559 1.00 91.56 91 GLY A N 1
ATOM 700 C CA . GLY A 1 91 ? -1.192 4.165 -0.228 1.00 91.56 91 GLY A CA 1
ATOM 701 C C . GLY A 1 91 ? -0.733 3.577 1.111 1.00 91.56 91 GLY A C 1
ATOM 702 O O . GLY A 1 91 ? -1.556 3.143 1.917 1.00 91.56 91 GLY A O 1
ATOM 703 N N . ARG A 1 92 ? 0.577 3.593 1.396 1.00 90.62 92 ARG A N 1
ATOM 704 C CA . ARG A 1 92 ? 1.113 3.145 2.692 1.00 90.62 92 ARG A CA 1
ATOM 705 C C . ARG A 1 92 ? 0.622 4.029 3.843 1.00 90.62 92 ARG A C 1
ATOM 707 O O . ARG A 1 92 ? 0.290 3.497 4.903 1.00 90.62 92 ARG A O 1
ATOM 714 N N . LEU A 1 93 ? 0.599 5.346 3.655 1.00 92.62 93 LEU A N 1
ATOM 715 C CA . LEU A 1 93 ? 0.170 6.298 4.676 1.00 92.62 93 LEU A CA 1
ATOM 716 C C . LEU A 1 93 ? -1.310 6.102 5.029 1.00 92.62 93 LEU A C 1
ATOM 718 O O . LEU A 1 93 ? -1.636 6.017 6.211 1.00 92.62 93 LEU A O 1
ATOM 722 N N . LEU A 1 94 ? -2.177 5.934 4.026 1.00 91.00 94 LEU A N 1
ATOM 723 C CA . LEU A 1 94 ? -3.604 5.645 4.212 1.00 91.00 94 LEU A CA 1
ATOM 724 C C . LEU A 1 94 ? -3.828 4.339 4.986 1.00 91.00 94 LEU A C 1
ATOM 726 O O . LEU A 1 94 ? -4.565 4.311 5.970 1.00 91.00 94 LEU A O 1
ATOM 730 N N . TRP A 1 95 ? -3.128 3.261 4.617 1.00 90.00 95 TRP A N 1
ATOM 731 C CA . TRP A 1 95 ? -3.172 2.008 5.381 1.00 90.00 95 TRP A CA 1
ATOM 732 C C . TRP A 1 95 ? -2.685 2.176 6.828 1.00 90.00 95 TRP A C 1
ATOM 734 O O . TRP A 1 95 ? -3.224 1.537 7.732 1.00 90.00 95 TRP A O 1
ATOM 744 N N . GLY A 1 96 ? -1.691 3.039 7.055 1.00 90.75 96 GLY A N 1
ATOM 745 C CA . GLY A 1 96 ? -1.230 3.415 8.391 1.00 90.75 96 GLY A CA 1
ATOM 746 C C . GLY A 1 96 ? -2.316 4.115 9.210 1.00 90.75 96 GLY A C 1
ATOM 747 O O . GLY A 1 96 ? -2.560 3.714 10.346 1.00 90.75 96 GLY A O 1
ATOM 748 N N . ARG A 1 97 ? -3.019 5.089 8.615 1.00 88.88 97 ARG A N 1
ATOM 749 C CA . ARG A 1 97 ? -4.153 5.785 9.249 1.00 88.88 97 ARG A CA 1
ATOM 750 C C . ARG A 1 97 ? -5.263 4.816 9.650 1.00 88.88 97 ARG A C 1
ATOM 752 O O . ARG A 1 97 ? -5.714 4.857 10.786 1.00 88.88 97 ARG A O 1
ATOM 759 N N . VAL A 1 98 ? -5.632 3.873 8.779 1.00 88.31 98 VAL A N 1
ATOM 760 C CA . VAL A 1 98 ? -6.645 2.844 9.091 1.00 88.31 98 VAL A CA 1
ATOM 761 C C . VAL A 1 98 ? -6.269 2.024 10.332 1.00 88.31 98 VAL A C 1
ATOM 763 O O . VAL A 1 98 ? -7.127 1.745 11.176 1.00 88.31 98 VAL A O 1
ATOM 766 N N . ILE A 1 99 ? -4.998 1.626 10.459 1.00 87.62 99 ILE A N 1
ATOM 767 C CA . ILE A 1 99 ? -4.503 0.871 11.621 1.00 87.62 99 ILE A CA 1
ATOM 768 C C . ILE A 1 99 ? -4.545 1.739 12.881 1.00 87.62 99 ILE A C 1
ATOM 770 O O . ILE A 1 99 ? -4.992 1.262 13.926 1.00 87.62 99 ILE A O 1
ATOM 774 N N . GLU A 1 100 ? -4.116 2.996 12.773 1.00 87.69 100 GLU A N 1
ATOM 775 C CA . GLU A 1 100 ? -4.092 3.936 13.893 1.00 87.69 100 GLU A CA 1
ATOM 776 C C . GLU A 1 100 ? -5.501 4.209 14.423 1.00 87.69 100 GLU A C 1
ATOM 778 O O . GLU A 1 100 ? -5.774 3.966 15.597 1.00 87.69 100 GLU A O 1
ATOM 783 N N . SER A 1 101 ? -6.442 4.585 13.556 1.00 87.38 101 SER A N 1
ATOM 784 C CA . SER A 1 101 ? -7.830 4.826 13.958 1.00 87.38 101 SER A CA 1
ATOM 785 C C . SER A 1 101 ? -8.490 3.563 14.528 1.00 87.38 101 SER A C 1
ATOM 787 O O . SER A 1 101 ? -9.234 3.642 15.505 1.00 87.38 101 SER A O 1
ATOM 789 N N . SER A 1 102 ? -8.172 2.373 13.996 1.00 86.56 102 SER A N 1
ATOM 790 C CA . SER A 1 102 ? -8.656 1.099 14.554 1.00 86.56 102 SER A CA 1
ATOM 791 C C . SER A 1 102 ? -8.125 0.843 15.971 1.00 86.56 102 SER A C 1
ATOM 793 O O . SER A 1 102 ? -8.873 0.384 16.836 1.00 86.56 102 SER A O 1
ATOM 795 N N . ARG A 1 103 ? -6.843 1.138 16.230 1.00 86.12 103 ARG A N 1
ATOM 796 C CA . ARG A 1 103 ? -6.221 1.002 17.557 1.00 86.12 103 ARG A CA 1
ATOM 797 C C . ARG A 1 103 ? -6.791 2.018 18.545 1.00 86.12 103 ARG A C 1
ATOM 799 O O . ARG A 1 103 ? -7.078 1.640 19.684 1.00 86.12 103 ARG A O 1
ATOM 806 N N . SER A 1 104 ? -6.977 3.262 18.113 1.00 86.81 104 SER A N 1
ATOM 807 C CA . SER A 1 104 ? -7.586 4.321 18.918 1.00 86.81 104 SER A CA 1
ATOM 808 C C . SER A 1 104 ? -9.014 3.959 19.313 1.00 86.81 104 SER A C 1
ATOM 810 O O . SER A 1 104 ? -9.321 3.981 20.500 1.00 86.81 104 SER A O 1
ATOM 812 N N . LEU A 1 105 ? -9.849 3.488 18.376 1.00 82.75 105 LEU A N 1
ATOM 813 C CA . LEU A 1 105 ? -11.215 3.035 18.677 1.00 82.75 105 LEU A CA 1
ATOM 814 C C . LEU A 1 105 ? -11.259 1.917 19.725 1.00 82.75 105 LEU A C 1
ATOM 816 O O . LEU A 1 105 ? -12.069 1.965 20.649 1.00 82.75 105 LEU A O 1
ATOM 820 N N . ILE A 1 106 ? -10.387 0.912 19.601 1.00 82.62 106 ILE A N 1
ATOM 821 C CA . ILE A 1 106 ? -10.329 -0.198 20.562 1.00 82.62 106 ILE A CA 1
ATOM 822 C C . ILE A 1 106 ? -9.872 0.308 21.935 1.00 82.62 106 ILE A C 1
ATOM 824 O O . ILE A 1 106 ? -10.494 -0.013 22.945 1.00 82.62 106 ILE A O 1
ATOM 828 N N . THR A 1 107 ? -8.814 1.119 21.979 1.00 83.25 107 THR A N 1
ATOM 829 C CA . THR A 1 107 ? -8.266 1.656 23.235 1.00 83.25 107 THR A CA 1
ATOM 830 C C . THR A 1 107 ? -9.298 2.515 23.958 1.00 83.25 107 THR A C 1
ATOM 832 O O . THR A 1 107 ? -9.487 2.362 25.160 1.00 83.25 107 THR A O 1
ATOM 835 N N . LEU A 1 108 ? -10.020 3.354 23.218 1.00 82.19 108 LEU A N 1
ATOM 836 C CA . LEU A 1 108 ? -11.041 4.229 23.775 1.00 82.19 108 LEU A CA 1
ATOM 837 C C . LEU A 1 108 ? -12.282 3.455 24.248 1.00 82.19 108 LEU A C 1
ATOM 839 O O . LEU A 1 108 ? -12.887 3.796 25.260 1.00 82.19 108 LEU A O 1
ATOM 843 N N . SER A 1 109 ? -12.641 2.364 23.560 1.00 77.19 109 SER A N 1
ATOM 844 C CA . SER A 1 109 ? -13.707 1.468 24.029 1.00 77.19 109 SER A CA 1
ATOM 845 C C . SER A 1 109 ? -13.361 0.777 25.353 1.00 77.19 109 SER A C 1
ATOM 847 O O . SER A 1 109 ? -14.246 0.564 26.176 1.00 77.19 109 SER A O 1
ATOM 849 N N . LEU A 1 110 ? -12.077 0.482 25.585 1.00 76.56 110 LEU A N 1
ATOM 850 C CA . LEU A 1 110 ? -11.580 -0.097 26.836 1.00 76.56 110 LEU A CA 1
ATOM 851 C C . LEU A 1 110 ? -11.416 0.955 27.945 1.00 76.56 110 LEU A C 1
ATOM 853 O O . LEU A 1 110 ? -11.605 0.645 29.117 1.00 76.56 110 LEU A O 1
ATOM 857 N N . SER A 1 111 ? -11.079 2.205 27.613 1.00 76.69 111 SER A N 1
ATOM 858 C CA . SER A 1 111 ? -10.998 3.270 28.623 1.00 76.69 111 SER A CA 1
ATOM 859 C C . SER A 1 111 ? -12.382 3.660 29.147 1.00 76.69 111 SER A C 1
ATOM 861 O O . SER A 1 111 ? -12.546 3.868 30.348 1.00 76.69 111 SER A O 1
ATOM 863 N N . LEU A 1 112 ? -13.392 3.692 28.269 1.00 71.81 112 LEU A N 1
ATOM 864 C CA . LEU A 1 112 ? -14.790 3.896 28.664 1.00 71.81 112 LEU A CA 1
ATOM 865 C C . LEU A 1 112 ? -15.271 2.816 29.637 1.00 71.81 112 LEU A C 1
ATOM 867 O O . LEU A 1 112 ? -15.997 3.111 30.579 1.00 71.81 112 LEU A O 1
ATOM 871 N N . GLU A 1 113 ? -14.825 1.578 29.445 1.00 67.75 113 GLU A N 1
ATOM 872 C CA . GLU A 1 113 ? -15.076 0.498 30.389 1.00 67.75 113 GLU A CA 1
ATOM 873 C C . GLU A 1 113 ? -14.483 0.813 31.769 1.00 67.75 113 GLU A C 1
ATOM 875 O O . GLU A 1 113 ? -15.207 0.791 32.758 1.00 67.75 113 GLU A O 1
ATOM 880 N N . THR A 1 114 ? -13.211 1.211 31.857 1.00 66.12 114 THR A N 1
ATOM 881 C CA . THR A 1 114 ? -12.595 1.540 33.156 1.00 66.12 114 THR A CA 1
ATOM 882 C C . THR A 1 114 ? -13.245 2.722 33.884 1.00 66.12 114 THR A C 1
ATOM 884 O O . THR A 1 114 ? -13.268 2.728 35.112 1.00 66.12 114 THR A O 1
ATOM 887 N N . GLU A 1 115 ? -13.798 3.696 33.156 1.00 64.56 115 GLU A N 1
ATOM 888 C CA . GLU A 1 115 ? -14.435 4.898 33.719 1.00 64.56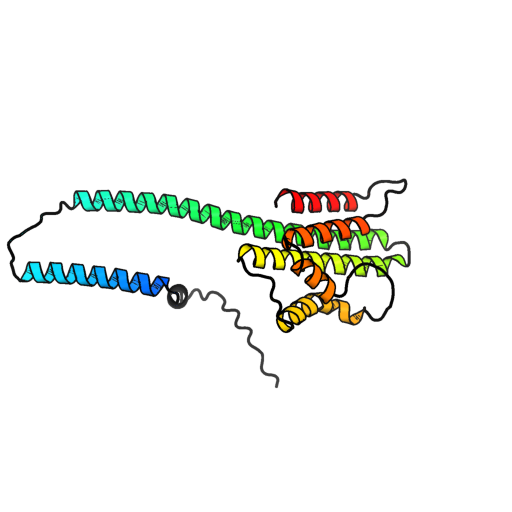 115 GLU A CA 1
ATOM 889 C C . GLU A 1 115 ? -15.800 4.579 34.367 1.00 64.56 115 GLU A C 1
ATOM 891 O O . GLU A 1 115 ? -16.138 5.126 35.415 1.00 64.56 115 GLU A O 1
ATOM 896 N N . TYR A 1 116 ? -16.560 3.637 33.793 1.00 60.03 116 TYR A N 1
ATOM 897 C CA . TYR A 1 116 ? -17.897 3.249 34.271 1.00 60.03 116 TYR A CA 1
ATOM 898 C C . TYR A 1 116 ? -17.908 2.035 35.222 1.00 60.03 116 TYR A C 1
ATOM 900 O O . TYR A 1 116 ? -18.924 1.757 35.862 1.00 60.03 116 TYR A O 1
ATOM 908 N N . MET A 1 117 ? -16.773 1.347 35.384 1.00 55.75 117 MET A N 1
ATOM 909 C CA . MET A 1 117 ? -16.578 0.202 36.294 1.00 55.75 117 MET A CA 1
ATOM 910 C C . MET A 1 117 ? -16.713 0.528 37.792 1.00 55.75 117 MET A C 1
ATOM 912 O O . MET A 1 117 ? -16.677 -0.377 38.622 1.00 55.75 117 MET A O 1
ATOM 916 N N . ALA A 1 118 ? -16.919 1.794 38.161 1.00 54.06 118 ALA A N 1
ATOM 917 C CA . ALA A 1 118 ? -17.118 2.214 39.546 1.00 54.06 118 ALA A CA 1
ATOM 918 C C . ALA A 1 118 ? -18.524 1.899 40.123 1.00 54.06 118 ALA A C 1
ATOM 920 O O . ALA A 1 118 ? -18.806 2.337 41.237 1.00 54.06 118 ALA A O 1
ATOM 921 N N . GLY A 1 119 ? -19.416 1.180 39.409 1.00 53.06 119 GLY A N 1
ATOM 922 C CA . GLY A 1 119 ? -20.852 1.185 39.752 1.00 53.06 119 GLY A CA 1
ATOM 923 C C . GLY A 1 119 ? -21.704 -0.099 39.736 1.00 53.06 119 GLY A C 1
ATOM 924 O O . GLY A 1 119 ? -22.528 -0.211 40.636 1.00 53.06 119 GLY A O 1
ATOM 925 N N . SER A 1 120 ? -21.641 -1.046 38.781 1.00 52.47 120 SER A N 1
ATOM 926 C CA . SER A 1 120 ? -22.596 -2.192 38.786 1.00 52.47 120 SER A CA 1
ATOM 927 C C . SER A 1 120 ? -22.328 -3.318 37.756 1.00 52.47 120 SER A C 1
ATOM 929 O O . SER A 1 120 ? -21.425 -3.228 36.925 1.00 52.47 120 SER A O 1
ATOM 931 N N . GLU A 1 121 ? -23.184 -4.354 37.796 1.00 57.38 121 GLU A N 1
ATOM 932 C CA . GLU A 1 121 ? -23.379 -5.535 36.916 1.00 57.38 121 GLU A CA 1
ATOM 933 C C . GLU A 1 121 ? -23.224 -5.299 35.389 1.00 57.38 121 GLU A C 1
ATOM 935 O O . GLU A 1 121 ? -22.983 -6.230 34.619 1.00 57.38 121 GLU A O 1
ATOM 940 N N . GLN A 1 122 ? -23.274 -4.044 34.938 1.00 58.09 122 GLN A N 1
ATOM 941 C CA . GLN A 1 122 ? -23.089 -3.615 33.544 1.00 58.09 122 GLN A CA 1
ATOM 942 C C . GLN A 1 122 ? -21.669 -3.852 32.990 1.00 58.09 122 GLN A C 1
ATOM 944 O O . GLN A 1 122 ? -21.496 -3.941 31.770 1.00 58.09 122 GLN A O 1
ATOM 949 N N . ALA A 1 123 ? -20.684 -4.062 33.865 1.00 60.78 123 ALA A N 1
ATOM 950 C CA . ALA A 1 123 ? -19.300 -4.407 33.539 1.00 60.78 123 ALA A CA 1
ATOM 951 C C . ALA A 1 123 ? -19.159 -5.573 32.535 1.00 60.78 123 ALA A C 1
ATOM 953 O O . ALA A 1 123 ? -18.454 -5.472 31.531 1.00 60.78 123 ALA A O 1
ATOM 954 N N . ALA A 1 124 ? -19.871 -6.684 32.759 1.00 63.84 124 ALA A N 1
ATOM 955 C CA . ALA A 1 124 ? -19.749 -7.881 31.920 1.00 63.84 124 ALA A CA 1
ATOM 956 C C . ALA A 1 124 ? -20.305 -7.669 30.499 1.00 63.84 124 ALA A C 1
ATOM 958 O O . ALA A 1 124 ? -19.760 -8.186 29.519 1.00 63.84 124 ALA A O 1
ATOM 959 N N . THR A 1 125 ? -21.372 -6.874 30.376 1.00 64.81 125 THR A N 1
ATOM 960 C CA . THR A 1 125 ? -21.996 -6.562 29.081 1.00 64.81 125 THR A CA 1
ATOM 961 C C . THR A 1 125 ? -21.134 -5.625 28.232 1.00 64.81 125 THR A C 1
ATOM 963 O O . THR A 1 125 ? -21.044 -5.804 27.015 1.00 64.81 125 THR A O 1
ATOM 966 N N . GLN A 1 126 ? -20.429 -4.683 28.865 1.00 64.31 126 GLN A N 1
ATOM 967 C CA . GLN A 1 126 ? -19.519 -3.760 28.184 1.00 64.31 126 GLN A CA 1
ATOM 968 C C . GLN A 1 126 ? -18.248 -4.463 27.695 1.00 64.31 126 GLN A C 1
ATOM 970 O O . GLN A 1 126 ? -17.883 -4.287 26.529 1.00 64.31 126 GLN A O 1
ATOM 975 N N . HIS A 1 127 ? -17.669 -5.367 28.497 1.00 66.69 127 HIS A N 1
ATOM 976 C CA . HIS A 1 127 ? -16.548 -6.216 28.075 1.00 66.69 127 HIS A CA 1
ATOM 977 C C . HIS A 1 127 ? -16.876 -7.009 26.801 1.00 66.69 127 HIS A C 1
ATOM 979 O O . HIS A 1 127 ? -16.071 -7.082 25.865 1.00 66.69 127 HIS A O 1
ATOM 985 N N . ALA A 1 128 ? -18.074 -7.598 26.732 1.00 65.69 128 ALA A N 1
ATOM 986 C CA . ALA A 1 128 ? -18.519 -8.346 25.558 1.00 65.69 128 ALA A CA 1
ATOM 987 C C . ALA A 1 128 ? -18.685 -7.443 24.319 1.00 65.69 128 ALA A C 1
ATOM 989 O O . ALA A 1 128 ? -18.349 -7.847 23.200 1.00 65.69 128 ALA A O 1
ATOM 990 N N . MET A 1 129 ? -19.152 -6.204 24.504 1.00 66.38 129 MET A N 1
ATOM 991 C CA . MET A 1 129 ? -19.292 -5.224 23.422 1.00 66.38 129 MET A CA 1
ATOM 992 C C . MET A 1 129 ? -17.947 -4.685 22.920 1.00 66.38 129 MET A C 1
ATOM 994 O O . MET A 1 129 ? -17.756 -4.605 21.704 1.00 66.38 129 MET A O 1
ATOM 998 N N . ALA A 1 130 ? -16.997 -4.383 23.810 1.00 69.56 130 ALA A N 1
ATOM 999 C CA . ALA A 1 130 ? -15.648 -3.946 23.441 1.00 69.56 130 ALA A CA 1
ATOM 1000 C C . ALA A 1 130 ? -14.909 -5.027 22.628 1.00 69.56 130 ALA A C 1
ATOM 1002 O O . ALA A 1 130 ? -14.297 -4.742 21.593 1.00 69.56 130 ALA A O 1
ATOM 1003 N N . GLN A 1 131 ? -15.054 -6.302 23.016 1.00 69.69 131 GLN A N 1
ATOM 1004 C CA . GLN A 1 131 ? -14.556 -7.436 22.227 1.00 69.69 131 GLN A CA 1
ATOM 1005 C C . GLN A 1 131 ? -15.225 -7.529 20.845 1.00 69.69 131 GLN A C 1
ATOM 1007 O O . GLN A 1 131 ? -14.563 -7.840 19.851 1.00 69.69 131 GLN A O 1
ATOM 1012 N N . GLY A 1 132 ? -16.524 -7.226 20.758 1.00 70.00 132 GLY A N 1
ATOM 1013 C CA . GLY A 1 132 ? -17.246 -7.149 19.489 1.00 70.00 132 GLY A CA 1
ATOM 1014 C C . GLY A 1 132 ? -16.709 -6.061 18.567 1.00 70.00 132 GLY A C 1
ATOM 1015 O O . GLY A 1 132 ? -16.465 -6.332 17.391 1.00 70.00 132 GLY A O 1
ATOM 1016 N N . LEU A 1 133 ? -16.465 -4.860 19.095 1.00 74.50 133 LEU A N 1
ATOM 1017 C CA . LEU A 1 133 ? -15.894 -3.742 18.343 1.00 74.50 133 LEU A CA 1
ATOM 1018 C C . LEU A 1 133 ? -14.517 -4.102 17.768 1.00 74.50 133 LEU A C 1
ATOM 1020 O O . LEU A 1 133 ? -14.277 -3.906 16.577 1.00 74.50 133 LEU A O 1
ATOM 1024 N N . ALA A 1 134 ? -13.654 -4.723 18.578 1.00 77.19 134 ALA A N 1
ATOM 1025 C CA . ALA A 1 134 ? -12.355 -5.211 18.123 1.00 77.19 134 ALA A CA 1
ATOM 1026 C C . ALA A 1 134 ? -12.485 -6.238 16.980 1.00 77.19 134 ALA A C 1
ATOM 1028 O O . ALA A 1 134 ? -11.752 -6.166 15.991 1.00 77.19 134 ALA A O 1
ATOM 1029 N N . GLY A 1 135 ? -13.455 -7.156 17.071 1.00 74.38 135 GLY A N 1
ATOM 1030 C CA . GLY A 1 135 ? -13.762 -8.110 16.001 1.00 74.38 135 GLY A CA 1
ATOM 1031 C C . GLY A 1 135 ? -14.206 -7.436 14.698 1.00 74.38 135 GLY A C 1
ATOM 1032 O O . GLY A 1 135 ? -13.750 -7.818 13.617 1.00 74.38 135 GLY A O 1
ATOM 1033 N N . TRP A 1 136 ? -15.042 -6.398 14.782 1.00 77.31 136 TRP A N 1
ATOM 1034 C CA . TRP A 1 136 ? -15.490 -5.640 13.612 1.00 77.31 136 TRP A CA 1
ATOM 1035 C C . TRP A 1 136 ? -14.368 -4.811 12.970 1.00 77.31 136 TRP A C 1
ATOM 1037 O O . TRP A 1 136 ? -14.289 -4.787 11.742 1.00 77.31 136 TRP A O 1
ATOM 1047 N N . CYS A 1 137 ? -13.455 -4.215 13.748 1.00 81.88 137 CYS A N 1
ATOM 1048 C CA . CYS A 1 137 ? -12.274 -3.517 13.214 1.00 81.88 137 CYS A CA 1
ATOM 1049 C C . CYS A 1 137 ? -11.357 -4.463 12.417 1.00 81.88 137 CYS A C 1
ATOM 1051 O O . CYS A 1 137 ? -10.908 -4.133 11.317 1.00 81.88 137 CYS A O 1
ATOM 1053 N N . VAL A 1 138 ? -11.125 -5.681 12.924 1.00 80.62 138 VAL A N 1
ATOM 1054 C CA . VAL A 1 138 ? -10.351 -6.712 12.207 1.00 80.62 138 VAL A CA 1
ATOM 1055 C C . VAL A 1 138 ? -11.063 -7.142 10.922 1.00 80.62 138 VAL A C 1
ATOM 1057 O O . VAL A 1 138 ? -10.423 -7.302 9.879 1.00 80.62 138 VAL A O 1
ATOM 1060 N N . LEU A 1 139 ? -12.387 -7.312 10.976 1.00 78.44 139 LEU A N 1
ATOM 1061 C CA . LEU A 1 139 ? -13.177 -7.681 9.806 1.00 78.44 139 LEU A CA 1
ATOM 1062 C C . LEU A 1 139 ? -13.154 -6.583 8.739 1.00 78.44 139 LEU A C 1
ATOM 1064 O O . LEU A 1 139 ? -13.015 -6.898 7.558 1.00 78.44 139 LEU A O 1
ATOM 1068 N N . PHE A 1 140 ? -13.234 -5.316 9.144 1.00 84.19 140 PHE A N 1
ATOM 1069 C CA . PHE A 1 140 ? -13.111 -4.169 8.252 1.00 84.19 140 PHE A CA 1
ATOM 1070 C C . PHE A 1 140 ? -11.759 -4.164 7.525 1.00 84.19 140 PHE A C 1
ATOM 1072 O O . PHE A 1 140 ? -11.738 -4.142 6.295 1.00 84.19 140 PHE A O 1
ATOM 1079 N N . ALA A 1 141 ? -10.641 -4.298 8.250 1.00 85.88 141 ALA A N 1
ATOM 1080 C CA . ALA A 1 141 ? -9.304 -4.337 7.651 1.00 85.88 141 ALA A CA 1
ATOM 1081 C C . ALA A 1 141 ? -9.137 -5.495 6.646 1.00 85.88 141 ALA A C 1
ATOM 1083 O O . ALA A 1 141 ? -8.535 -5.334 5.581 1.00 85.88 141 ALA A O 1
ATOM 1084 N N . MET A 1 142 ? -9.709 -6.664 6.952 1.00 82.00 142 MET A N 1
ATOM 1085 C CA . MET A 1 142 ? -9.725 -7.801 6.029 1.00 82.00 142 MET A CA 1
ATOM 1086 C C . MET A 1 142 ? -10.578 -7.519 4.790 1.00 82.00 142 MET A C 1
ATOM 1088 O O . MET A 1 142 ? -10.106 -7.730 3.674 1.00 82.00 142 MET A O 1
ATOM 1092 N N . CYS A 1 143 ? -11.803 -7.019 4.963 1.00 82.94 143 CYS A N 1
ATOM 1093 C CA . CYS A 1 143 ? -12.688 -6.690 3.845 1.00 82.94 143 CYS A CA 1
ATOM 1094 C C . CYS A 1 143 ? -12.060 -5.636 2.933 1.00 82.94 143 CYS A C 1
ATOM 1096 O O . CYS A 1 143 ? -12.103 -5.794 1.719 1.00 82.94 143 CYS A O 1
ATOM 1098 N N . LEU A 1 144 ? -11.406 -4.621 3.503 1.00 86.44 144 LEU A N 1
ATOM 1099 C CA . LEU A 1 144 ? -10.689 -3.597 2.749 1.00 86.44 144 LEU A CA 1
ATOM 1100 C C . LEU A 1 144 ? -9.536 -4.199 1.930 1.00 86.44 144 LEU A C 1
ATOM 1102 O O . LEU A 1 144 ? -9.379 -3.883 0.754 1.00 86.44 144 LEU A O 1
ATOM 1106 N N . LYS A 1 145 ? -8.769 -5.133 2.509 1.00 86.88 145 LYS A N 1
ATOM 1107 C CA . LYS A 1 145 ? -7.681 -5.834 1.806 1.00 86.88 145 LYS A CA 1
ATOM 1108 C C . LYS A 1 145 ? -8.195 -6.663 0.630 1.00 86.88 145 LYS A C 1
ATOM 1110 O O . LYS A 1 145 ? -7.558 -6.680 -0.419 1.00 86.88 145 LYS A O 1
ATOM 1115 N N . PHE A 1 146 ? -9.287 -7.401 0.819 1.00 84.69 146 PHE A N 1
ATOM 1116 C CA . PHE A 1 146 ? -9.872 -8.222 -0.242 1.00 84.69 146 PHE A CA 1
ATOM 1117 C C . PHE A 1 146 ? -10.503 -7.351 -1.331 1.00 84.69 146 PHE A C 1
ATOM 1119 O O . PHE A 1 146 ? -10.243 -7.584 -2.508 1.00 84.69 146 PHE A O 1
ATOM 1126 N N . HIS A 1 147 ? -11.197 -6.283 -0.935 1.00 86.00 147 HIS A N 1
ATOM 1127 C CA . HIS A 1 147 ? -11.767 -5.297 -1.847 1.00 86.00 147 HIS A CA 1
ATOM 1128 C C . HIS A 1 147 ? -10.701 -4.638 -2.736 1.00 86.00 147 HIS A C 1
ATOM 1130 O O . HIS A 1 147 ? -10.843 -4.651 -3.953 1.00 86.00 147 HIS A O 1
ATOM 1136 N N . LEU A 1 148 ? -9.588 -4.164 -2.159 1.00 87.19 148 LEU A N 1
ATOM 1137 C CA . LEU A 1 148 ? -8.479 -3.549 -2.909 1.00 87.19 148 LEU A CA 1
ATOM 1138 C C . LEU A 1 148 ? -7.706 -4.525 -3.805 1.00 87.19 148 LEU A C 1
ATOM 1140 O O . LEU A 1 148 ? -6.951 -4.099 -4.672 1.00 87.19 148 LEU A O 1
ATOM 1144 N N . ARG A 1 149 ? -7.850 -5.833 -3.580 1.00 86.25 149 ARG A N 1
ATOM 1145 C CA . ARG A 1 149 ? -7.271 -6.872 -4.441 1.00 86.25 149 ARG A CA 1
ATOM 1146 C C . ARG A 1 149 ? -8.258 -7.387 -5.484 1.00 86.25 149 ARG A C 1
ATOM 1148 O O . ARG A 1 149 ? -7.911 -8.330 -6.183 1.00 86.25 149 ARG A O 1
ATOM 1155 N N . GLU A 1 150 ? -9.471 -6.836 -5.533 1.00 82.56 150 GLU A N 1
ATOM 1156 C CA . GLU A 1 150 ? -10.579 -7.329 -6.362 1.00 82.56 150 GLU A CA 1
ATOM 1157 C C . GLU A 1 150 ? -10.915 -8.811 -6.097 1.00 82.56 150 GLU A C 1
ATOM 1159 O O . GLU A 1 150 ? -11.525 -9.501 -6.913 1.00 82.56 150 GLU A O 1
ATOM 1164 N N . LEU A 1 151 ? -10.540 -9.319 -4.918 1.00 77.19 151 LEU A N 1
ATOM 1165 C CA . LEU A 1 151 ? -10.855 -10.673 -4.486 1.00 77.19 151 LEU A CA 1
ATOM 1166 C C . LEU A 1 151 ? -12.133 -10.651 -3.652 1.00 77.19 151 LEU A C 1
ATOM 1168 O O . LEU A 1 151 ? -12.326 -9.804 -2.780 1.00 77.19 151 LEU A O 1
ATOM 1172 N N . ARG A 1 152 ? -12.997 -11.646 -3.862 1.00 68.56 152 ARG A N 1
ATOM 1173 C CA . ARG A 1 152 ? -14.109 -11.892 -2.942 1.00 68.56 152 ARG A CA 1
ATOM 1174 C C . ARG A 1 152 ? -13.575 -12.482 -1.642 1.00 68.56 152 ARG A C 1
ATOM 1176 O O . ARG A 1 152 ? -12.604 -13.237 -1.645 1.00 68.56 152 ARG A O 1
ATOM 1183 N N . LEU A 1 153 ? -14.242 -12.145 -0.539 1.00 68.31 153 LEU A N 1
ATOM 1184 C CA . LEU A 1 153 ? -13.951 -12.723 0.767 1.00 68.31 153 LEU A CA 1
ATOM 1185 C C . LEU A 1 153 ? -13.927 -14.266 0.663 1.00 68.31 153 LEU A C 1
ATOM 1187 O O . LEU A 1 153 ? -14.872 -14.831 0.099 1.00 68.31 153 LEU A O 1
ATOM 1191 N N . PRO A 1 154 ? -12.880 -14.944 1.168 1.00 65.75 154 PRO A N 1
ATOM 1192 C CA . PRO A 1 154 ? -12.759 -16.391 1.066 1.00 65.75 154 PRO A CA 1
ATOM 1193 C C . PRO A 1 154 ? -13.981 -17.075 1.679 1.00 65.75 154 PRO A C 1
ATOM 1195 O O . PRO A 1 154 ? -14.287 -16.886 2.855 1.00 65.75 154 PRO A O 1
ATOM 1198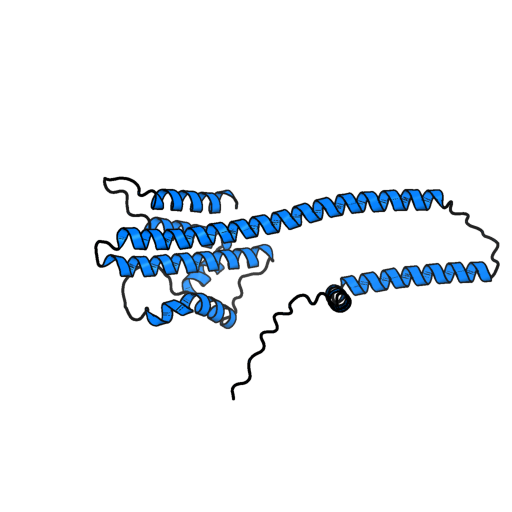 N N . SER A 1 155 ? -14.678 -17.883 0.878 1.00 57.91 155 SER A N 1
ATOM 1199 C CA . SER A 1 155 ? -15.785 -18.724 1.354 1.00 57.91 155 SER A CA 1
ATOM 1200 C C . SER A 1 155 ? -15.289 -19.972 2.096 1.00 57.91 155 SER A C 1
ATOM 1202 O O . SER A 1 155 ? -16.102 -20.777 2.555 1.00 57.91 155 SER A O 1
ATOM 1204 N N . ASP A 1 156 ? -13.970 -20.159 2.169 1.00 59.47 156 ASP A N 1
ATOM 1205 C CA . ASP A 1 156 ? -13.357 -21.382 2.654 1.00 59.47 156 ASP A CA 1
ATOM 1206 C C . ASP A 1 156 ? -13.429 -21.468 4.185 1.00 59.47 156 ASP A C 1
ATOM 1208 O O . ASP A 1 156 ? -13.024 -20.559 4.921 1.00 59.47 156 ASP A O 1
ATOM 1212 N N . ALA A 1 157 ? -13.985 -22.574 4.679 1.00 53.88 157 ALA A N 1
ATOM 1213 C CA . ALA A 1 157 ? -14.364 -22.731 6.080 1.00 53.88 157 ALA A CA 1
ATOM 1214 C C . ALA A 1 157 ? -13.155 -22.710 7.032 1.00 53.88 157 ALA A C 1
ATOM 1216 O O . ALA A 1 157 ? -13.309 -22.407 8.220 1.00 53.88 157 ALA A O 1
ATOM 1217 N N . ASP A 1 158 ? -11.953 -23.011 6.537 1.00 54.44 158 ASP A N 1
ATOM 1218 C CA . ASP A 1 158 ? -10.752 -23.155 7.359 1.00 54.44 158 ASP A CA 1
ATOM 1219 C C . ASP A 1 158 ? -9.972 -21.850 7.551 1.00 54.44 158 ASP A C 1
ATOM 1221 O O . ASP A 1 158 ? -9.544 -21.568 8.677 1.00 54.44 158 ASP A O 1
ATOM 1225 N N . GLU A 1 159 ? -9.866 -21.000 6.524 1.00 56.78 159 GLU A N 1
ATOM 1226 C CA . GLU A 1 159 ? -9.377 -19.620 6.677 1.00 56.78 159 GLU A CA 1
ATOM 1227 C C . GLU A 1 159 ? -10.326 -18.823 7.580 1.00 56.78 159 GLU A C 1
ATOM 1229 O O . GLU A 1 159 ? -9.902 -18.117 8.501 1.00 56.78 159 GLU A O 1
ATOM 1234 N N . PHE A 1 160 ? -11.624 -19.068 7.405 1.00 54.31 160 PHE A N 1
ATOM 1235 C CA . PHE A 1 160 ? -12.689 -18.540 8.238 1.00 54.31 160 PHE A CA 1
ATOM 1236 C C . PHE A 1 160 ? -12.562 -18.965 9.715 1.00 54.31 160 PHE A C 1
ATOM 1238 O O . PHE A 1 160 ? -12.571 -18.112 10.604 1.00 54.31 160 PHE A O 1
ATOM 1245 N N . LYS A 1 161 ? -12.345 -20.258 10.011 1.00 56.25 161 LYS A N 1
ATOM 1246 C CA . LYS A 1 161 ? -12.055 -20.740 11.382 1.00 56.25 161 LYS A CA 1
ATOM 1247 C C . LYS A 1 161 ? -10.787 -20.119 11.965 1.00 56.25 161 LYS A C 1
ATOM 1249 O O . LYS A 1 161 ? -10.648 -20.084 13.186 1.00 56.25 161 LYS A O 1
ATOM 1254 N N . ARG A 1 162 ? -9.830 -19.706 11.132 1.00 57.62 162 ARG A N 1
ATOM 1255 C CA . ARG A 1 162 ? -8.574 -19.082 11.566 1.00 57.62 162 ARG A CA 1
ATOM 1256 C C . ARG A 1 162 ? -8.810 -17.640 12.005 1.00 57.62 162 ARG A C 1
ATOM 1258 O O . ARG A 1 162 ? -8.378 -17.270 13.091 1.00 57.62 162 ARG A O 1
ATOM 1265 N N . ILE A 1 163 ? -9.569 -16.875 11.221 1.00 56.88 163 ILE A N 1
ATOM 1266 C CA . ILE A 1 163 ? -10.009 -15.513 11.565 1.00 56.88 163 ILE A CA 1
ATOM 1267 C C . ILE A 1 163 ? -10.930 -15.554 12.791 1.00 56.88 163 ILE A C 1
ATOM 1269 O O . ILE A 1 163 ? -10.746 -14.789 13.733 1.00 56.88 163 ILE A O 1
ATOM 1273 N N . GLN A 1 164 ? -11.855 -16.515 12.841 1.00 56.75 164 GLN A N 1
ATOM 1274 C CA . GLN A 1 164 ? -12.718 -16.733 13.998 1.00 56.75 164 GLN A CA 1
ATOM 1275 C C . GLN A 1 164 ? -11.920 -17.112 15.249 1.00 56.75 164 GLN A C 1
ATOM 1277 O O . GLN A 1 164 ? -12.238 -16.599 16.309 1.00 56.75 164 GLN A O 1
ATOM 1282 N N . ARG A 1 165 ? -10.867 -17.936 15.146 1.00 56.09 165 ARG A N 1
ATOM 1283 C CA . ARG A 1 165 ? -9.961 -18.245 16.269 1.00 56.09 165 ARG A CA 1
ATOM 1284 C C . ARG A 1 165 ? -9.111 -17.056 16.708 1.00 56.09 165 ARG A C 1
ATOM 1286 O O . ARG A 1 165 ? -8.811 -16.958 17.889 1.00 56.09 165 ARG A O 1
ATOM 1293 N N . LEU A 1 166 ? -8.737 -16.157 15.799 1.00 52.09 166 LEU A N 1
ATOM 1294 C CA . LEU A 1 166 ? -8.081 -14.896 16.167 1.00 52.09 166 LEU A CA 1
ATOM 1295 C C . LEU A 1 166 ? -9.040 -13.981 16.941 1.00 52.09 166 LEU A C 1
ATOM 1297 O O . LEU A 1 166 ? -8.628 -13.367 17.918 1.00 52.09 166 LEU A O 1
ATOM 1301 N N . MET A 1 167 ? -10.320 -13.953 16.556 1.00 52.84 167 MET A N 1
ATOM 1302 C CA . MET A 1 167 ? -11.365 -13.218 17.278 1.00 52.84 167 MET A CA 1
ATOM 1303 C C . MET A 1 167 ? -11.768 -13.900 18.599 1.00 52.84 167 MET A C 1
ATOM 1305 O O . MET A 1 167 ? -11.969 -13.227 19.600 1.00 52.84 167 MET A O 1
ATOM 1309 N N . SER A 1 168 ? -11.857 -15.234 18.632 1.00 48.81 168 SER A N 1
ATOM 1310 C CA . SER A 1 168 ? -12.317 -16.026 19.781 1.00 48.81 168 SER A CA 1
ATOM 1311 C C . SER A 1 168 ? -11.191 -16.501 20.700 1.00 48.81 168 SER A C 1
ATOM 1313 O O . SER A 1 168 ? -11.465 -17.128 21.719 1.00 48.81 168 SER A O 1
ATOM 1315 N N . GLY A 1 169 ? -9.928 -16.238 20.353 1.00 44.09 169 GLY A N 1
ATOM 1316 C CA . GLY A 1 169 ? -8.741 -16.690 21.089 1.00 44.09 169 GLY A CA 1
ATOM 1317 C C . GLY A 1 169 ? -8.607 -16.095 22.492 1.00 44.09 169 GLY A C 1
ATOM 1318 O O . GLY A 1 169 ? -7.784 -16.564 23.269 1.00 44.09 169 GLY A O 1
ATOM 1319 N N . LYS A 1 170 ? -9.448 -15.109 22.837 1.00 46.91 170 LYS A N 1
ATOM 1320 C CA . LYS A 1 170 ? -9.722 -14.691 24.221 1.00 46.91 170 LYS A CA 1
ATOM 1321 C C . LYS A 1 170 ? -11.176 -14.943 24.651 1.00 46.91 170 LYS A C 1
ATOM 1323 O O . LYS A 1 170 ? -11.418 -15.193 25.824 1.00 46.91 170 LYS A O 1
ATOM 1328 N N . SER A 1 171 ? -12.133 -14.966 23.722 1.00 43.03 171 SER A N 1
ATOM 1329 C CA . SER A 1 171 ? -13.561 -15.166 24.030 1.00 43.03 171 SER A CA 1
ATOM 1330 C C . SER A 1 171 ? -13.945 -16.615 24.372 1.00 43.03 171 SER A C 1
ATOM 1332 O O . SER A 1 171 ? -14.998 -16.842 24.959 1.00 43.03 171 SER A O 1
ATOM 1334 N N . GLY A 1 172 ? -13.106 -17.604 24.048 1.00 37.97 172 GLY A N 1
ATOM 1335 C CA . GLY A 1 172 ? -13.360 -19.015 24.366 1.00 37.97 172 GLY A CA 1
ATOM 1336 C C . GLY A 1 172 ? -13.328 -19.357 25.861 1.00 37.97 172 GLY A C 1
ATOM 1337 O O . GLY A 1 172 ? -13.849 -20.400 26.234 1.00 37.97 172 GLY A O 1
ATOM 1338 N N . LEU A 1 173 ? -12.757 -18.494 26.711 1.00 36.44 173 LEU A N 1
ATOM 1339 C CA . LEU A 1 173 ? -12.714 -18.710 28.163 1.00 36.44 173 LEU A CA 1
ATOM 1340 C C . LEU A 1 173 ? -13.897 -18.070 28.918 1.00 36.44 173 LEU A C 1
ATOM 1342 O O . LEU A 1 173 ? -14.041 -18.307 30.111 1.00 36.44 173 LEU A O 1
ATOM 1346 N N . LEU A 1 174 ? -14.724 -17.251 28.252 1.00 39.97 174 LEU A N 1
ATOM 1347 C CA . LEU A 1 174 ? -15.780 -16.452 28.900 1.00 39.97 174 LEU A CA 1
ATOM 1348 C C . LEU A 1 174 ? -17.161 -16.569 28.231 1.00 39.97 174 LEU A C 1
ATOM 1350 O O . LEU A 1 174 ? -18.126 -15.996 28.720 1.00 39.97 174 LEU A O 1
ATOM 1354 N N . ALA A 1 175 ? -17.299 -17.333 27.142 1.00 39.09 175 ALA A N 1
ATOM 1355 C CA . ALA A 1 175 ? -18.581 -17.537 26.455 1.00 39.09 175 ALA A CA 1
ATOM 1356 C C . ALA A 1 175 ? -19.387 -18.741 26.988 1.00 39.09 175 ALA A C 1
ATOM 1358 O O . ALA A 1 175 ? -20.100 -19.399 26.228 1.00 39.09 175 ALA A O 1
ATOM 1359 N N . THR A 1 176 ? -19.297 -19.015 28.291 1.00 31.62 176 THR A N 1
ATOM 1360 C CA . THR A 1 176 ? -20.189 -19.946 29.001 1.00 31.62 176 THR A CA 1
ATOM 1361 C C . THR A 1 176 ? -21.150 -19.130 29.862 1.00 31.62 176 THR A C 1
ATOM 1363 O O . THR A 1 176 ? -21.089 -19.144 31.084 1.00 31.62 176 THR A O 1
ATOM 1366 N N . GLY A 1 177 ? -22.008 -18.344 29.217 1.00 33.31 177 GLY A N 1
ATOM 1367 C CA . GLY A 1 177 ? -22.993 -17.516 29.907 1.00 33.31 177 GLY A CA 1
ATOM 1368 C C . GLY A 1 177 ? -23.970 -16.912 28.914 1.00 33.31 177 GLY A C 1
ATOM 1369 O O . GLY A 1 177 ? -23.621 -16.022 28.146 1.00 33.31 177 GLY A O 1
ATOM 1370 N N . GLN A 1 178 ? -25.184 -17.454 28.880 1.00 42.72 17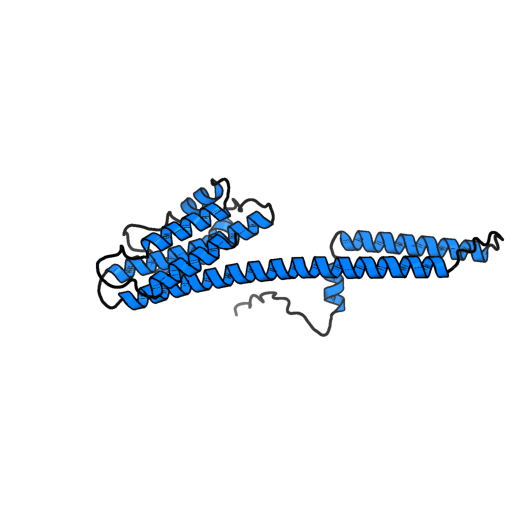8 GLN A N 1
ATOM 1371 C CA . GLN A 1 178 ? -26.306 -16.911 28.124 1.00 42.72 178 GLN A CA 1
ATOM 1372 C C . GLN A 1 178 ? -26.638 -15.497 28.628 1.00 42.72 178 GLN A C 1
ATOM 1374 O O . GLN A 1 178 ? -26.824 -15.310 29.824 1.00 42.72 178 GLN A O 1
ATOM 1379 N N . GLY A 1 179 ? -26.747 -14.518 27.725 1.00 32.06 179 GLY A N 1
ATOM 1380 C CA . GLY A 1 179 ? -27.134 -13.152 28.093 1.00 32.06 179 GLY A CA 1
ATOM 1381 C C . GLY A 1 179 ? -26.938 -12.135 26.968 1.00 32.06 179 GLY A C 1
ATOM 1382 O O . GLY A 1 179 ? -25.901 -11.504 26.864 1.00 32.06 179 GLY A O 1
ATOM 1383 N N . THR A 1 180 ? -27.938 -12.044 26.093 1.00 38.47 180 THR A N 1
ATOM 1384 C CA . THR A 1 180 ? -28.386 -10.864 25.323 1.00 38.47 180 THR A CA 1
ATOM 1385 C C . THR A 1 180 ? -27.379 -9.792 24.838 1.00 38.47 180 THR A C 1
ATOM 1387 O O . THR A 1 180 ? -26.843 -8.999 25.601 1.00 38.47 180 THR A O 1
ATOM 1390 N N . THR A 1 181 ? -27.380 -9.628 23.505 1.00 37.75 181 THR A N 1
ATOM 1391 C CA . THR A 1 181 ? -26.956 -8.474 22.675 1.00 37.75 181 THR A CA 1
ATOM 1392 C C . THR A 1 181 ? -25.488 -8.402 22.224 1.00 37.75 181 THR A C 1
ATOM 1394 O O . THR A 1 181 ? -24.566 -8.216 23.002 1.00 37.75 181 THR A O 1
ATOM 1397 N N . GLY A 1 182 ? -25.274 -8.480 20.901 1.00 42.66 182 GLY A N 1
ATOM 1398 C CA . GLY A 1 182 ? -24.146 -7.786 20.263 1.00 42.66 182 GLY A CA 1
ATOM 1399 C C . GLY A 1 182 ? -23.415 -8.511 19.137 1.00 42.66 182 GLY A C 1
ATOM 1400 O O . GLY A 1 182 ? -23.118 -7.887 18.121 1.00 42.66 182 GLY A O 1
ATOM 1401 N N . LEU A 1 183 ? -23.160 -9.815 19.246 1.00 45.97 183 LEU A N 1
ATOM 1402 C CA . LEU A 1 183 ? -22.505 -10.566 18.172 1.00 45.97 183 LEU A CA 1
ATOM 1403 C C . LEU A 1 183 ? -23.468 -11.594 17.582 1.00 45.97 183 LEU A C 1
ATOM 1405 O O . LEU A 1 183 ? -23.695 -12.646 18.180 1.00 45.97 183 LEU A O 1
ATOM 1409 N N . PRO A 1 184 ? -23.997 -11.358 16.368 1.00 46.81 184 PRO A N 1
ATOM 1410 C CA . PRO A 1 184 ? -24.354 -12.472 15.511 1.00 46.81 184 PRO A CA 1
ATOM 1411 C C . PRO A 1 184 ? -23.153 -13.415 15.498 1.00 46.81 184 PRO A C 1
ATOM 1413 O O . PRO A 1 184 ? -22.053 -12.963 15.171 1.00 46.81 184 PRO A O 1
ATOM 1416 N N . GLY A 1 185 ? -23.330 -14.683 15.895 1.00 53.97 185 GLY A N 1
ATOM 1417 C CA . GLY A 1 185 ? -22.223 -15.640 15.957 1.00 53.97 185 GLY A CA 1
ATOM 1418 C C . GLY A 1 185 ? -21.369 -15.502 14.702 1.00 53.97 185 GLY A C 1
ATOM 1419 O O . GLY A 1 185 ? -21.943 -15.380 13.623 1.00 53.97 185 GLY A O 1
ATOM 1420 N N . SER A 1 186 ? -20.041 -15.432 14.845 1.00 56.97 186 SER A N 1
ATOM 1421 C CA . SER A 1 186 ? -19.078 -14.969 13.822 1.00 56.97 186 SER A CA 1
ATOM 1422 C C . SER A 1 186 ? -19.417 -15.376 12.371 1.00 56.97 186 SER A C 1
ATOM 1424 O O . SER A 1 186 ? -19.288 -14.572 11.450 1.00 56.97 186 SER A O 1
ATOM 1426 N N . ARG A 1 187 ? -19.969 -16.582 12.169 1.00 56.84 187 ARG A N 1
ATOM 1427 C CA . ARG A 1 187 ? -20.518 -17.085 10.893 1.00 56.84 187 ARG A CA 1
ATOM 1428 C C . ARG A 1 187 ? -21.616 -16.215 10.276 1.00 56.84 187 ARG A C 1
ATOM 1430 O O . ARG A 1 187 ? -21.587 -15.933 9.085 1.00 56.84 187 ARG A O 1
ATOM 1437 N N . THR A 1 188 ? -22.599 -15.807 11.065 1.00 61.47 188 THR A N 1
ATOM 1438 C CA . THR A 1 188 ? -23.737 -14.988 10.628 1.00 61.47 188 THR A CA 1
ATOM 1439 C C . THR A 1 188 ? -23.347 -13.535 10.368 1.00 61.47 188 THR A C 1
ATOM 1441 O O . THR A 1 188 ? -23.909 -12.926 9.462 1.00 61.47 188 THR A O 1
ATOM 1444 N N . ALA A 1 189 ? -22.377 -12.984 11.106 1.00 64.12 189 ALA A N 1
ATOM 1445 C CA . ALA A 1 189 ? -21.833 -11.652 10.844 1.00 64.12 189 ALA A CA 1
ATOM 1446 C C . ALA A 1 189 ? -21.105 -11.620 9.494 1.00 64.12 189 ALA A C 1
ATOM 1448 O O . ALA A 1 189 ? -21.412 -10.789 8.644 1.00 64.12 189 ALA A O 1
ATOM 1449 N N . VAL A 1 190 ? -20.221 -12.590 9.252 1.00 63.91 190 VAL A N 1
ATOM 1450 C CA . VAL A 1 190 ? -19.457 -12.670 8.002 1.00 63.91 190 VAL A CA 1
ATOM 1451 C C . VAL A 1 190 ? -20.333 -13.022 6.806 1.00 63.91 190 VAL A C 1
ATOM 1453 O O . VAL A 1 190 ? -20.187 -12.394 5.764 1.00 63.91 190 VAL A O 1
ATOM 1456 N N . ARG A 1 191 ? -21.309 -13.931 6.949 1.00 67.19 191 ARG A N 1
ATOM 1457 C CA . ARG A 1 191 ? -22.304 -14.176 5.889 1.00 67.19 191 ARG A CA 1
ATOM 1458 C C . ARG A 1 191 ? -23.054 -12.905 5.499 1.00 67.19 191 ARG A C 1
ATOM 1460 O O . ARG A 1 191 ? -23.279 -12.683 4.315 1.00 67.19 191 ARG A O 1
ATOM 1467 N N . ARG A 1 192 ? -23.413 -12.059 6.471 1.00 69.94 192 ARG A N 1
ATOM 1468 C CA . ARG A 1 192 ? -24.056 -10.767 6.193 1.00 69.94 192 ARG A CA 1
ATOM 1469 C C . ARG A 1 192 ? -23.126 -9.803 5.460 1.00 69.94 192 ARG A C 1
ATOM 1471 O O . ARG A 1 192 ? -23.571 -9.159 4.520 1.00 69.94 192 ARG A O 1
ATOM 1478 N N . VAL A 1 193 ? -21.848 -9.743 5.840 1.00 72.94 193 VAL A N 1
ATOM 1479 C CA . VAL A 1 193 ? -20.855 -8.924 5.124 1.00 72.94 193 VAL A CA 1
ATOM 1480 C C . VAL A 1 193 ? -20.669 -9.427 3.694 1.00 72.94 193 VAL A C 1
ATOM 1482 O O . VAL A 1 193 ? -20.675 -8.641 2.756 1.00 72.94 193 VAL A O 1
ATOM 1485 N N . GLN A 1 194 ? -20.581 -10.740 3.502 1.00 72.44 194 GLN A N 1
ATOM 1486 C CA . GLN A 1 194 ? -20.411 -11.347 2.186 1.00 72.44 194 GLN A CA 1
ATOM 1487 C C . GLN A 1 194 ? -21.635 -11.151 1.280 1.00 72.44 194 GLN A C 1
ATOM 1489 O O . GLN A 1 194 ? -21.467 -10.997 0.074 1.00 72.44 194 GLN A O 1
ATOM 1494 N N . ALA A 1 195 ? -22.841 -11.130 1.854 1.00 73.81 195 ALA A N 1
ATOM 1495 C CA . ALA A 1 195 ? -24.085 -10.863 1.136 1.00 73.81 195 ALA A CA 1
ATOM 1496 C C . ALA A 1 195 ? -24.281 -9.378 0.773 1.00 73.81 195 ALA A C 1
ATOM 1498 O O . ALA A 1 195 ? -25.151 -9.058 -0.033 1.00 73.81 195 ALA A O 1
ATOM 1499 N N . SER A 1 196 ? -23.507 -8.466 1.367 1.00 75.38 196 SER A N 1
ATOM 1500 C CA . SER A 1 196 ? -23.617 -7.033 1.092 1.00 75.38 196 SER A CA 1
ATOM 1501 C C . SER A 1 196 ? -22.912 -6.642 -0.214 1.00 75.38 196 SER A C 1
ATOM 1503 O O . SER A 1 196 ? -21.834 -7.151 -0.521 1.00 75.38 196 SER A O 1
ATOM 1505 N N . ALA A 1 197 ? -23.505 -5.706 -0.966 1.00 73.75 197 ALA A N 1
ATOM 1506 C CA . ALA A 1 197 ? -22.948 -5.203 -2.229 1.00 73.75 197 ALA A CA 1
ATOM 1507 C C . ALA A 1 197 ? -21.583 -4.513 -2.042 1.00 73.75 197 ALA A C 1
ATOM 1509 O O . ALA A 1 197 ? -20.689 -4.659 -2.871 1.00 73.75 197 ALA A O 1
ATOM 1510 N N . HIS A 1 198 ? -21.400 -3.819 -0.913 1.00 80.12 198 HIS A N 1
ATOM 1511 C CA . HIS A 1 198 ? -20.155 -3.149 -0.542 1.00 80.12 198 HIS A CA 1
ATOM 1512 C C . HIS A 1 198 ? -19.669 -3.644 0.828 1.00 80.12 198 HIS A C 1
ATOM 1514 O O . HIS A 1 198 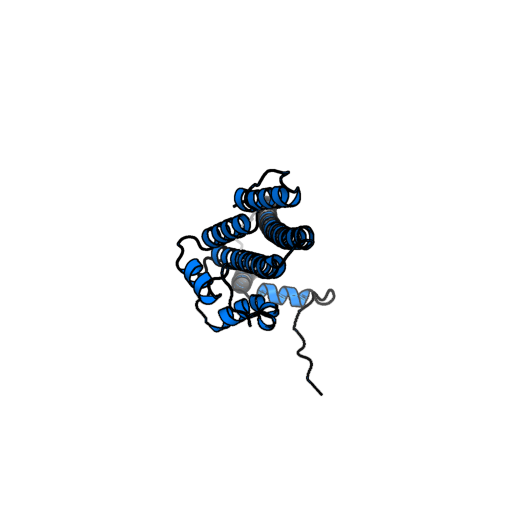? -20.020 -3.098 1.875 1.00 80.12 198 HIS A O 1
ATOM 1520 N N . GLN A 1 199 ? -18.831 -4.683 0.804 1.00 79.69 199 GLN A N 1
ATOM 1521 C CA . GLN A 1 199 ? -18.278 -5.357 1.988 1.00 79.69 199 GLN A CA 1
ATOM 1522 C C . GLN A 1 199 ? -17.603 -4.415 3.012 1.00 79.69 199 GLN A C 1
ATOM 1524 O O . GLN A 1 199 ? -17.916 -4.531 4.201 1.00 79.69 199 GLN A O 1
ATOM 1529 N N . PRO A 1 200 ? -16.718 -3.469 2.619 1.00 79.44 200 PRO A N 1
ATOM 1530 C CA . PRO A 1 200 ? -16.074 -2.577 3.587 1.00 79.44 200 PRO A CA 1
ATOM 1531 C C . PRO A 1 200 ? -17.053 -1.567 4.205 1.00 79.44 200 PRO A C 1
ATOM 1533 O O . PRO A 1 200 ? -17.013 -1.351 5.415 1.00 79.44 200 PRO A O 1
ATOM 1536 N N . LEU A 1 201 ? -17.984 -1.014 3.417 1.00 80.25 201 LEU A N 1
ATOM 1537 C CA . LEU A 1 201 ? -18.993 -0.070 3.913 1.00 80.25 201 LEU A CA 1
ATOM 1538 C C . LEU A 1 201 ? -19.934 -0.731 4.919 1.00 80.25 201 LEU A C 1
ATOM 1540 O O . LEU A 1 201 ? -20.240 -0.149 5.955 1.00 80.25 201 LEU A O 1
ATOM 1544 N N . TYR A 1 202 ? -20.347 -1.973 4.663 1.00 80.38 202 TYR A N 1
ATOM 1545 C CA . TYR A 1 202 ? -21.183 -2.710 5.605 1.00 80.38 202 TYR A CA 1
ATOM 1546 C C . TYR A 1 202 ? -20.471 -2.933 6.948 1.00 80.38 202 TYR A C 1
ATOM 1548 O O . TYR A 1 202 ? -21.063 -2.709 8.007 1.00 80.38 202 TYR A O 1
ATOM 1556 N N . ALA A 1 203 ? -19.194 -3.337 6.916 1.00 78.81 203 ALA A N 1
ATOM 1557 C CA . ALA A 1 203 ? -18.390 -3.490 8.126 1.00 78.81 203 ALA A CA 1
ATOM 1558 C C . ALA A 1 203 ? -18.274 -2.154 8.880 1.00 78.81 203 ALA A C 1
ATOM 1560 O O . ALA A 1 203 ? -18.521 -2.102 10.083 1.00 78.81 203 ALA A O 1
ATOM 1561 N N . LEU A 1 204 ? -18.035 -1.051 8.177 1.00 80.44 204 LEU A N 1
ATOM 1562 C CA . LEU A 1 204 ? -17.960 0.277 8.778 1.00 80.44 204 LEU A CA 1
ATOM 1563 C C . LEU A 1 204 ? -19.299 0.745 9.383 1.00 80.44 204 LEU A C 1
ATOM 1565 O O . LEU A 1 204 ? -19.338 1.225 10.516 1.00 80.44 204 LEU A O 1
ATOM 1569 N N . CYS A 1 205 ? -20.425 0.529 8.699 1.00 79.88 205 CYS A N 1
ATOM 1570 C CA . CYS A 1 205 ? -21.751 0.816 9.249 1.00 79.88 205 CYS A CA 1
ATOM 1571 C C . CYS A 1 205 ? -22.049 -0.022 10.500 1.00 79.88 205 CYS A C 1
ATOM 1573 O O . CYS A 1 205 ? -22.718 0.454 11.420 1.00 79.88 205 CYS A O 1
ATOM 1575 N N . SER A 1 206 ? -21.560 -1.264 10.545 1.00 78.25 206 SER A N 1
ATOM 1576 C CA . SER A 1 206 ? -21.719 -2.139 11.706 1.00 78.25 206 SER A CA 1
ATOM 1577 C C . SER A 1 206 ? -20.871 -1.690 12.899 1.00 78.25 206 SER A C 1
ATOM 1579 O O . SER A 1 206 ? -21.397 -1.671 14.011 1.00 78.25 206 SER A O 1
ATOM 1581 N N . ILE A 1 207 ? -19.637 -1.217 12.664 1.00 78.69 207 ILE A N 1
ATOM 1582 C CA . ILE A 1 207 ? -18.799 -0.553 13.675 1.00 78.69 207 ILE A CA 1
ATOM 1583 C C . ILE A 1 207 ? -19.552 0.664 14.211 1.00 78.69 207 ILE A C 1
ATOM 1585 O O . ILE A 1 207 ? -19.842 0.725 15.399 1.00 78.69 207 ILE A O 1
ATOM 1589 N N . ARG A 1 208 ? -20.001 1.570 13.331 1.00 77.12 208 ARG A N 1
ATOM 1590 C CA . ARG A 1 208 ? -20.760 2.775 13.712 1.00 77.12 208 ARG A CA 1
ATOM 1591 C C . ARG A 1 208 ? -22.019 2.466 14.523 1.00 77.12 208 ARG A C 1
ATOM 1593 O O . ARG A 1 208 ? -22.393 3.241 15.403 1.00 77.12 208 ARG A O 1
ATOM 1600 N N . ARG A 1 209 ? -22.712 1.366 14.217 1.00 76.38 209 ARG A N 1
ATOM 1601 C CA . ARG A 1 209 ? -23.882 0.921 14.984 1.00 76.38 209 ARG A CA 1
ATOM 1602 C C . ARG A 1 209 ? -23.473 0.395 16.361 1.00 76.38 209 ARG A C 1
ATOM 1604 O O . ARG A 1 209 ? -24.105 0.780 17.335 1.00 76.38 209 ARG A O 1
ATOM 1611 N N . ALA A 1 210 ? -22.431 -0.433 16.445 1.00 70.19 210 ALA A N 1
ATOM 1612 C CA . ALA A 1 210 ? -21.918 -0.966 17.707 1.00 70.19 210 ALA A CA 1
ATOM 1613 C C . ALA A 1 210 ? -21.429 0.154 18.639 1.00 70.19 210 ALA A C 1
ATOM 1615 O O . ALA A 1 210 ? -21.827 0.195 19.798 1.00 70.19 210 ALA A O 1
ATOM 1616 N N . THR A 1 211 ? -20.675 1.120 18.111 1.00 71.06 211 THR A N 1
ATOM 1617 C CA . THR A 1 211 ? -20.209 2.301 18.851 1.00 71.06 211 THR A CA 1
ATOM 1618 C C . THR A 1 211 ? -21.373 3.095 19.446 1.00 71.06 211 THR A C 1
ATOM 1620 O O . THR A 1 211 ? -21.336 3.467 20.613 1.00 71.06 211 THR A O 1
ATOM 1623 N N . ARG A 1 212 ? -22.461 3.284 18.685 1.00 70.00 212 ARG A N 1
ATOM 1624 C CA . ARG A 1 212 ? -23.670 3.975 19.166 1.00 70.00 212 ARG A CA 1
ATOM 1625 C C . ARG A 1 212 ? -24.369 3.277 20.332 1.00 70.00 212 ARG A C 1
ATOM 1627 O O . ARG A 1 212 ? -25.066 3.944 21.081 1.00 70.00 212 ARG A O 1
ATOM 1634 N N . HIS A 1 213 ? -24.228 1.959 20.452 1.00 66.88 213 HIS A N 1
ATOM 1635 C CA . HIS A 1 213 ? -24.777 1.202 21.577 1.00 66.88 213 HIS A CA 1
ATOM 1636 C C . HIS A 1 213 ? -23.874 1.240 22.815 1.00 66.88 213 HIS A C 1
ATOM 1638 O O . HIS A 1 213 ? -24.380 1.066 23.918 1.00 66.88 213 HIS A O 1
ATOM 1644 N N . ILE A 1 214 ? -22.570 1.472 22.633 1.00 65.00 214 ILE A N 1
ATOM 1645 C CA . ILE A 1 214 ? -21.599 1.638 23.726 1.00 65.00 214 ILE A CA 1
ATOM 1646 C C . ILE A 1 214 ? -21.710 3.042 24.338 1.00 65.00 214 ILE A C 1
ATOM 1648 O O . ILE A 1 214 ? -21.532 3.203 25.541 1.00 65.00 214 ILE A O 1
ATOM 1652 N N . LEU A 1 215 ? -22.042 4.053 23.528 1.00 63.25 215 LEU A N 1
ATOM 1653 C CA . LEU A 1 215 ? -22.306 5.406 24.013 1.00 63.25 215 LEU A CA 1
ATOM 1654 C C . LEU A 1 215 ? -23.583 5.414 24.881 1.00 63.25 215 LEU A C 1
ATOM 1656 O O . LEU A 1 215 ? -24.655 5.054 24.382 1.00 63.25 215 LEU A O 1
ATOM 1660 N N . PRO A 1 216 ? -23.519 5.828 26.161 1.00 55.31 216 PRO A N 1
ATOM 1661 C CA . PRO A 1 216 ? -24.706 5.921 26.997 1.00 55.31 216 PRO A CA 1
ATOM 1662 C C . PRO A 1 216 ? -25.693 6.936 26.409 1.00 55.31 216 PRO A C 1
ATOM 1664 O O . PRO A 1 216 ? -25.325 7.997 25.897 1.00 55.31 216 PRO A O 1
ATOM 1667 N N . LYS A 1 217 ? -26.986 6.607 26.481 1.00 50.97 217 LYS A N 1
ATOM 1668 C CA . LYS A 1 217 ? -28.065 7.497 26.049 1.00 50.97 217 LYS A CA 1
ATOM 1669 C C . LYS A 1 217 ? -28.032 8.744 26.937 1.00 50.97 217 LYS A C 1
ATOM 1671 O O . LYS A 1 217 ? -28.326 8.647 28.121 1.00 50.97 217 LYS A O 1
ATOM 1676 N N . LYS A 1 218 ? -27.653 9.879 26.340 1.00 47.41 218 LYS A N 1
ATOM 1677 C CA . LYS A 1 218 ? -27.612 11.245 26.892 1.00 47.41 218 LYS A CA 1
ATOM 1678 C C . LYS A 1 218 ? -28.649 11.441 28.014 1.00 47.41 218 LYS A C 1
ATOM 1680 O O . LYS A 1 218 ? -29.818 11.692 27.731 1.00 47.41 218 LYS A O 1
ATOM 1685 N N . SER A 1 219 ? -28.229 11.293 29.268 1.00 41.00 219 SER A N 1
ATOM 1686 C CA . SER A 1 219 ? -29.061 11.538 30.446 1.00 41.00 219 SER A CA 1
ATOM 1687 C C . SER A 1 219 ? -28.395 12.623 31.275 1.00 41.00 219 SER A C 1
ATOM 1689 O O . SER A 1 219 ? -27.424 12.349 31.967 1.00 41.00 219 SER A O 1
ATOM 1691 N N . GLY A 1 220 ? -28.925 13.842 31.168 1.00 42.72 220 GLY A N 1
ATOM 1692 C CA . GLY A 1 220 ? -28.762 14.923 32.145 1.00 42.72 220 GLY A CA 1
ATOM 1693 C C . GLY A 1 220 ? -27.407 15.618 32.201 1.00 42.72 220 GLY A C 1
ATOM 1694 O O . GLY A 1 220 ? -27.346 16.811 31.927 1.00 42.72 220 GLY A O 1
ATOM 1695 N N . ASP A 1 221 ? -26.334 14.895 32.501 1.00 41.69 221 ASP A N 1
ATOM 1696 C CA . ASP A 1 221 ? -25.076 15.495 32.940 1.00 41.69 221 ASP A CA 1
ATOM 1697 C C . ASP A 1 221 ? -23.932 15.141 31.987 1.00 41.69 221 ASP A C 1
ATOM 1699 O O . ASP A 1 221 ? -23.776 13.987 31.604 1.00 41.69 221 ASP A O 1
ATOM 1703 N N . GLY A 1 222 ? -23.185 16.171 31.568 1.00 48.41 222 GLY A N 1
ATOM 1704 C CA . GLY A 1 222 ? -21.896 16.146 30.859 1.00 48.41 222 GLY A CA 1
ATOM 1705 C C . GLY A 1 222 ? -21.596 14.953 29.941 1.00 48.41 222 GLY A C 1
ATOM 1706 O O . GLY A 1 222 ? -21.311 13.851 30.395 1.00 48.41 222 GLY A O 1
ATOM 1707 N N . ILE A 1 223 ? -21.514 15.191 28.627 1.00 52.03 223 ILE A N 1
ATOM 1708 C CA . ILE A 1 223 ? -20.898 14.220 27.706 1.00 52.03 223 ILE A CA 1
ATOM 1709 C C . ILE A 1 223 ? -19.462 13.966 28.200 1.00 52.03 223 ILE A C 1
ATOM 1711 O O . ILE A 1 223 ? -18.645 14.884 28.151 1.00 52.03 223 ILE A O 1
ATOM 1715 N N . SER A 1 224 ? -19.156 12.755 28.691 1.00 58.94 224 SER A N 1
ATOM 1716 C CA . SER A 1 224 ? -17.779 12.394 29.065 1.00 58.94 224 SER A CA 1
ATOM 1717 C C . SER A 1 224 ? -16.867 12.631 27.855 1.00 58.94 224 SER A C 1
ATOM 1719 O O . SER A 1 224 ? -17.222 12.290 26.722 1.00 58.94 224 SER A O 1
ATOM 1721 N N . ILE A 1 225 ? -15.699 13.239 28.082 1.00 60.88 225 ILE A N 1
ATOM 1722 C CA . ILE A 1 225 ? -14.709 13.593 27.047 1.00 60.88 225 ILE A CA 1
ATOM 1723 C C . ILE A 1 225 ? -14.370 12.364 26.185 1.00 60.88 225 ILE A C 1
ATOM 1725 O O . ILE A 1 225 ? -14.226 12.463 24.964 1.00 60.88 225 ILE A O 1
ATOM 1729 N N . SER A 1 226 ? -14.356 11.185 26.811 1.00 58.72 226 SER A N 1
ATOM 1730 C CA . SER A 1 226 ? -14.177 9.880 26.180 1.00 58.72 226 SER A CA 1
ATOM 1731 C C . SER A 1 226 ? -15.263 9.567 25.132 1.00 58.72 226 SER A C 1
ATOM 1733 O O . SER A 1 226 ? -14.964 9.019 24.079 1.00 58.72 226 SER A O 1
ATOM 1735 N N . CYS A 1 227 ? -16.526 9.957 25.331 1.00 59.12 227 CYS A N 1
ATOM 1736 C CA . CYS A 1 227 ? -17.587 9.757 24.330 1.00 59.12 227 CYS A CA 1
ATOM 1737 C C . CYS A 1 227 ? -17.410 10.659 23.097 1.00 59.12 227 CYS A C 1
ATOM 1739 O O . CYS A 1 227 ? -17.574 10.200 21.966 1.00 59.12 227 CYS A O 1
ATOM 1741 N N . MET A 1 228 ? -17.034 11.925 23.304 1.00 65.69 228 MET A N 1
ATOM 1742 C CA . MET A 1 228 ? -16.767 12.875 22.214 1.00 65.69 228 MET A CA 1
ATOM 1743 C C . MET A 1 228 ? -15.565 12.441 21.364 1.00 65.69 228 MET A C 1
ATOM 1745 O O . MET A 1 228 ? -15.625 12.483 20.136 1.00 65.69 228 MET A O 1
ATOM 1749 N N . ALA A 1 229 ? -14.501 11.951 22.006 1.00 64.81 229 ALA A N 1
ATOM 1750 C CA . ALA A 1 229 ? -13.329 11.416 21.317 1.00 64.81 229 ALA A CA 1
ATOM 1751 C C . ALA A 1 229 ? -13.660 10.162 20.477 1.00 64.81 229 ALA A C 1
ATOM 1753 O O . ALA A 1 229 ? -13.109 9.977 19.388 1.00 64.81 229 ALA A O 1
ATOM 1754 N N . LEU A 1 230 ? -14.600 9.323 20.929 1.00 66.94 230 LEU A N 1
ATOM 1755 C CA . LEU A 1 230 ? -15.059 8.139 20.190 1.00 66.94 230 LEU A CA 1
ATOM 1756 C C . LEU A 1 230 ? -15.817 8.527 18.917 1.00 66.94 230 LEU A C 1
ATOM 1758 O O . LEU A 1 230 ? -15.597 7.937 17.863 1.00 66.94 230 LEU A O 1
ATOM 1762 N N . GLU A 1 231 ? -16.701 9.525 18.995 1.00 68.50 231 GLU A N 1
ATOM 1763 C CA . GLU A 1 231 ? -17.426 10.021 17.820 1.00 68.50 231 GLU A CA 1
ATOM 1764 C C . GLU A 1 231 ? -16.506 10.749 16.835 1.00 68.50 231 GLU A C 1
ATOM 1766 O O . GLU A 1 231 ? -16.663 10.584 15.624 1.00 68.50 231 GLU A O 1
ATOM 1771 N N . MET A 1 232 ? -15.520 11.504 17.330 1.00 72.75 232 MET A N 1
ATOM 1772 C CA . MET A 1 232 ? -14.546 12.203 16.490 1.00 72.75 232 MET A CA 1
ATOM 1773 C C . MET A 1 232 ? -13.649 11.222 15.723 1.00 72.75 232 MET A C 1
ATOM 1775 O O . MET A 1 232 ? -13.550 11.315 14.503 1.00 72.75 232 MET A O 1
ATOM 1779 N N . THR A 1 233 ? -13.087 10.220 16.407 1.00 70.94 233 THR A N 1
ATOM 1780 C CA . THR A 1 233 ? -12.269 9.168 15.768 1.00 70.94 233 THR A CA 1
ATOM 1781 C C . THR A 1 233 ? -13.074 8.314 14.790 1.00 70.94 233 THR A C 1
ATOM 1783 O O . THR A 1 233 ? -12.560 7.896 13.753 1.00 70.94 233 THR A O 1
ATOM 1786 N N . LEU A 1 234 ? -14.357 8.072 15.076 1.00 67.50 234 LEU A N 1
ATOM 1787 C CA . LEU A 1 234 ? -15.244 7.387 14.144 1.00 67.50 234 LEU A CA 1
ATOM 1788 C C . LEU A 1 234 ? -15.534 8.244 12.904 1.00 67.50 234 LEU A C 1
ATOM 1790 O O . LEU A 1 234 ? -15.564 7.711 11.798 1.00 67.50 234 LEU A O 1
ATOM 1794 N N . ASN A 1 235 ? -15.726 9.554 13.074 1.00 73.25 235 ASN A N 1
ATOM 1795 C CA . ASN A 1 235 ? -15.918 10.473 11.957 1.00 73.25 235 ASN A CA 1
ATOM 1796 C C . ASN A 1 235 ? -14.661 10.596 11.090 1.00 73.25 235 ASN A C 1
ATOM 1798 O O . ASN A 1 235 ? -14.803 10.582 9.871 1.00 73.25 235 ASN A O 1
ATOM 1802 N N . GLU A 1 236 ? -13.462 10.623 11.676 1.00 75.00 236 GLU A N 1
ATOM 1803 C CA . GLU A 1 236 ? -12.194 10.543 10.930 1.00 75.00 236 GLU A CA 1
ATOM 1804 C C . GLU A 1 236 ? -12.114 9.261 10.092 1.00 75.00 236 GLU A C 1
ATOM 1806 O O . GLU A 1 236 ? -11.798 9.308 8.907 1.00 75.00 236 GLU A O 1
ATOM 1811 N N . LEU A 1 237 ? -12.500 8.117 10.667 1.00 64.38 237 LEU A N 1
ATOM 1812 C CA . LEU A 1 237 ? -12.556 6.839 9.952 1.00 64.38 237 LEU A CA 1
ATOM 1813 C C . LEU A 1 237 ? -13.569 6.830 8.800 1.00 64.38 237 LEU A C 1
ATOM 1815 O O . LEU A 1 237 ? -13.376 6.094 7.838 1.00 64.38 237 LEU A O 1
ATOM 1819 N N . THR A 1 238 ? -14.656 7.602 8.900 1.00 60.91 238 THR A N 1
ATOM 1820 C CA . THR A 1 238 ? -15.684 7.695 7.848 1.00 60.91 238 THR A CA 1
ATOM 1821 C C . THR A 1 238 ? -15.463 8.810 6.832 1.00 60.91 238 THR A C 1
ATOM 1823 O O . THR A 1 238 ? -16.028 8.724 5.751 1.00 60.91 238 THR A O 1
ATOM 1826 N N . GLY A 1 239 ? -14.716 9.860 7.179 1.00 57.25 239 GLY A N 1
ATOM 1827 C CA . GLY A 1 239 ? -14.473 11.016 6.312 1.00 57.25 239 GLY A CA 1
ATOM 1828 C C . GLY A 1 239 ? -13.324 10.816 5.322 1.00 57.25 239 GLY A C 1
ATOM 1829 O O . GLY A 1 239 ? -13.223 11.563 4.357 1.00 57.25 239 GLY A O 1
ATOM 1830 N N . GLU A 1 240 ? -12.473 9.815 5.557 1.00 51.59 240 GLU A N 1
ATOM 1831 C CA . GLU A 1 240 ? -11.293 9.501 4.735 1.00 51.59 240 GLU A CA 1
ATOM 1832 C C . GLU A 1 240 ? -11.516 8.336 3.740 1.00 51.59 240 GLU A C 1
ATOM 1834 O O . GLU A 1 240 ? -10.590 7.967 3.016 1.00 51.59 240 GLU A O 1
ATOM 1839 N N . LEU A 1 241 ? -12.722 7.747 3.705 1.00 44.38 241 LEU A N 1
ATOM 1840 C CA . LEU A 1 241 ? -13.152 6.689 2.770 1.00 44.38 241 LEU A CA 1
ATOM 1841 C C . LEU A 1 241 ? -14.146 7.234 1.745 1.00 44.38 241 LEU A C 1
ATOM 1843 O O . LEU A 1 241 ? -14.046 6.801 0.576 1.00 44.38 241 LEU A O 1
#

Secondary structure (DSSP, 8-state):
-------------TT-HHHHHHHHTTSHHHHHHHHHHHHHHHHHHHHHHHHHTT--------HHHHHHHHHHHHHHHHHHHHHHHHHHHHHHHHHHHHHHHHHHHHHHHHHHHHHHTTSSTTHHHHHHHHHHHHHHHHHHHHHHHHHHTTPPPP--HHHHHHHHHHHHTTGGGT------SS---HHHHHHHHHHSSSHHHHHHHHHHHHHHHHS----SS---HHHHHHHHHHHHHHH--

Foldseek 3Di:
DDDDPPPPPPDDDPVCVVVVVVVVCPDPVVVVVVVVVVVVVVVVVVVVVCVVVPPVPPPPPDVVVVVVVVVVVVVVVVVVVVVVVVVVVVVVVVLVLLVVLLVLLLVLLVVLLVVPVPDDPCSVVSVVLSLLLNLLSLQLNQLVVCVVVVHQDDPDVVVLVVSLCVSCVPVVVPPPDDDDDDDPNSVVLVVVLSPDPRNNVSSLVSSVVSLVVSQPDDDDDDDPPSNVSNVVSSVVVVVSD

pLDDT: mean 70.54, std 17.06, range [31.62, 96.69]

Organism: NCBI:txid156173

Radius of gyration: 29.15 Å; chains: 1; bounding box: 63×49×86 Å

Sequence (241 aa):
GNAAKKNNFKGYSHGNWFTSVRWIFKGAGLTAFILVGALVAYATTLVLIVEIIGAEKRVDLDTDVSIGLGGCMALMLAFRLNVCYSRWWEGRLLWGRVIESSRSLITLSLSLETEYMAGSEQAATQHAMAQGLAGWCVLFAMCLKFHLRELRLPSDADEFKRIQRLMSGKSGLLATGQGTTGLPGSRTAVRRVQASAHQPLYALCSIRRATRHILPKKSGDGISISCMALEMTLNELTGEL